Protein AF-0000000067791279 (afdb_homodimer)

Foldseek 3Di:
DKDKDKCQVVVVCLVVQLVVLCVPPNDPVCSVVSSVQSNCSHPDPAPDKIKMFIDDPRDTFWIWIWHQDPQWDPNVDDIEIDSTDGHPVCPPPCVSLVRVVVVVVSCVVSPDFKYKYWDPDPDPCVVNQWDFDAKIAHPVGDITTMIMHTD/DKDKDKCQVVVVCLVVQLVVLCVPPNDPVCSVVSSVQSNCSHPDPAPDKIKMFIDDPRDTFWIWIWHQDPQWDPNVDDIEIDSTDGHPVCPPVCVSLVRVVVVVVSCVVSPDFKYKYWDPDPDPCVVNQWDFDAKIAHPVGDITTMIMHTD

InterPro domains:
  IPR000182 GNAT domain [PF13508] (51-131)
  IPR000182 GNAT domain [PS51186] (5-151)
  IPR016181 Acyl-CoA N-acyltransferase [SSF55729] (14-151)

Sequence (302 aa):
MLNIISVRNRPEYKDRAIHYFQRHWASDETLILYEDCISHCIDAENPLPDWYLMEKEGDIIGGAGLITNDFISRMDLYPWLCALYVEESHRGKGYAGQLIEYVVQQTHRAGFSQLHLCTELLDFYERYGFHLTGMGYHPWGESSRIYTRSLMLNIISVRNRPEYKDRAIHYFQRHWASDETLILYEDCISHCIDAENPLPDWYLMEKEGDIIGGAGLITNDFISRMDLYPWLCALYVEESHRGKGYAGQLIEYVVQQTHRAGFSQLHLCTELLDFYERYGFHLTGMGYHPWGESSRIYTRSL

Structure (mmCIF, N/CA/C/O backbone):
data_AF-0000000067791279-model_v1
#
loop_
_entity.id
_entity.type
_entity.pdbx_description
1 polymer Acetyltransferase
#
loop_
_atom_site.group_PDB
_atom_site.id
_atom_site.type_symbol
_atom_site.label_atom_id
_atom_site.label_alt_id
_atom_site.label_comp_id
_atom_site.label_asym_id
_atom_site.label_entity_id
_atom_site.label_seq_id
_atom_site.pdbx_PDB_ins_code
_atom_site.Cartn_x
_atom_site.Cartn_y
_atom_site.Cartn_z
_atom_site.occupancy
_atom_site.B_iso_or_equiv
_atom_site.auth_seq_id
_atom_site.auth_comp_id
_atom_site.auth_asym_id
_atom_site.auth_atom_id
_atom_site.pdbx_PDB_model_num
ATOM 1 N N . MET A 1 1 ? 9.016 -30.266 -10.906 1 89.88 1 MET A N 1
ATOM 2 C CA . MET A 1 1 ? 8.617 -30.016 -9.523 1 89.88 1 MET A CA 1
ATOM 3 C C . MET A 1 1 ? 8.086 -28.594 -9.367 1 89.88 1 MET A C 1
ATOM 5 O O . MET A 1 1 ? 8.648 -27.641 -9.922 1 89.88 1 MET A O 1
ATOM 9 N N . LEU A 1 2 ? 7 -28.469 -8.703 1 94.62 2 LEU A N 1
ATOM 10 C CA . LEU A 1 2 ? 6.355 -27.172 -8.508 1 94.62 2 LEU A CA 1
ATOM 11 C C . LEU A 1 2 ? 6.742 -26.578 -7.156 1 94.62 2 LEU A C 1
ATOM 13 O O . LEU A 1 2 ? 6.652 -27.25 -6.125 1 94.62 2 LEU A O 1
ATOM 17 N N . ASN A 1 3 ? 7.336 -25.359 -7.191 1 97.44 3 ASN A N 1
ATOM 18 C CA . ASN A 1 3 ? 7.758 -24.656 -5.984 1 97.44 3 ASN A CA 1
ATOM 19 C C . ASN A 1 3 ? 7.309 -23.203 -5.996 1 97.44 3 ASN A C 1
ATOM 21 O O . ASN A 1 3 ? 7.234 -22.578 -7.059 1 97.44 3 ASN A O 1
ATOM 25 N N . ILE A 1 4 ? 6.984 -22.734 -4.824 1 98.69 4 ILE A N 1
ATOM 26 C CA . ILE A 1 4 ? 6.758 -21.312 -4.672 1 98.69 4 ILE A CA 1
ATOM 27 C C . ILE A 1 4 ? 7.922 -20.672 -3.914 1 98.69 4 ILE A C 1
ATOM 29 O O . ILE A 1 4 ? 8.281 -21.125 -2.824 1 98.69 4 ILE A O 1
ATOM 33 N N . ILE A 1 5 ? 8.508 -19.688 -4.516 1 98.56 5 ILE A N 1
ATOM 34 C CA . ILE A 1 5 ? 9.75 -19.078 -4.031 1 98.56 5 ILE A CA 1
ATOM 35 C C . ILE A 1 5 ? 9.469 -17.672 -3.5 1 98.56 5 ILE A C 1
ATOM 37 O O . ILE A 1 5 ? 8.867 -16.859 -4.191 1 98.56 5 ILE A O 1
ATOM 41 N N . SER A 1 6 ? 9.875 -17.422 -2.232 1 98.81 6 SER A N 1
ATOM 42 C CA . SER A 1 6 ? 9.906 -16.078 -1.697 1 98.81 6 SER A CA 1
ATOM 43 C C . SER A 1 6 ? 11.203 -15.359 -2.07 1 98.81 6 SER A C 1
ATOM 45 O O . SER A 1 6 ? 12.297 -15.812 -1.708 1 98.81 6 SER A O 1
ATOM 47 N N . VAL A 1 7 ? 11.102 -14.281 -2.783 1 98.88 7 VAL A N 1
ATOM 48 C CA . VAL A 1 7 ? 12.281 -13.531 -3.211 1 98.88 7 VAL A CA 1
ATOM 49 C C . VAL A 1 7 ? 13.047 -13.031 -1.99 1 98.88 7 VAL A C 1
ATOM 51 O O . VAL A 1 7 ? 14.281 -13.023 -1.983 1 98.88 7 VAL A O 1
ATOM 54 N N . ARG A 1 8 ? 12.359 -12.656 -0.972 1 98.31 8 ARG A N 1
ATOM 55 C CA . ARG A 1 8 ? 12.961 -12.203 0.279 1 98.31 8 ARG A CA 1
ATOM 56 C C . ARG A 1 8 ? 13.875 -13.273 0.86 1 98.31 8 ARG A C 1
ATOM 58 O O . ARG A 1 8 ? 14.969 -12.969 1.339 1 98.31 8 ARG A O 1
ATOM 65 N N . ASN A 1 9 ? 13.43 -14.477 0.814 1 98.06 9 ASN A N 1
ATOM 66 C CA . ASN A 1 9 ? 14.164 -15.578 1.431 1 98.06 9 ASN A CA 1
ATOM 67 C C . ASN A 1 9 ? 15.18 -16.188 0.468 1 98.06 9 ASN A C 1
ATOM 69 O O . ASN A 1 9 ? 16.094 -16.891 0.89 1 98.06 9 ASN A O 1
ATOM 73 N N . ARG A 1 10 ? 14.93 -16.016 -0.858 1 98.62 10 ARG A N 1
ATOM 74 C CA . ARG A 1 10 ? 15.836 -16.469 -1.902 1 98.62 10 ARG A CA 1
ATOM 75 C C . ARG A 1 10 ? 16.281 -15.312 -2.797 1 98.62 10 ARG A C 1
ATOM 77 O O . ARG A 1 10 ? 15.945 -15.281 -3.982 1 98.62 10 ARG A O 1
ATOM 84 N N . PRO A 1 11 ? 17.188 -14.516 -2.254 1 98.56 11 PRO A N 1
ATOM 85 C CA . PRO A 1 11 ? 17.562 -13.273 -2.949 1 98.56 11 PRO A CA 1
ATOM 86 C C . PRO A 1 11 ? 18.203 -13.531 -4.305 1 98.56 11 PRO A C 1
ATOM 88 O O . PRO A 1 11 ? 18.281 -12.617 -5.137 1 98.56 11 PRO A O 1
ATOM 91 N N . GLU A 1 12 ? 18.672 -14.734 -4.559 1 98.56 12 GLU A N 1
ATOM 92 C CA . GLU A 1 12 ? 19.25 -15.055 -5.859 1 98.56 12 GLU A CA 1
ATOM 93 C C . GLU A 1 12 ? 18.203 -15.008 -6.965 1 98.56 12 GLU A C 1
ATOM 95 O O . GLU A 1 12 ? 18.547 -14.977 -8.148 1 98.56 12 GLU A O 1
ATOM 100 N N . TYR A 1 13 ? 16.891 -14.922 -6.641 1 98.75 13 TYR A N 1
ATOM 101 C CA . TYR A 1 13 ? 15.812 -14.875 -7.625 1 98.75 13 TYR A CA 1
ATOM 102 C C . TYR A 1 13 ? 15.398 -13.438 -7.922 1 98.75 13 TYR A C 1
ATOM 104 O O . TYR A 1 13 ? 14.5 -13.203 -8.734 1 98.75 13 TYR A O 1
ATOM 112 N N . LYS A 1 14 ? 16.078 -12.555 -7.324 1 98.81 14 LYS A N 1
ATOM 113 C CA . LYS A 1 14 ? 15.695 -11.156 -7.414 1 98.81 14 LYS A CA 1
ATOM 114 C C . LYS A 1 14 ? 15.555 -10.719 -8.867 1 98.81 14 LYS A C 1
ATOM 116 O O . LYS A 1 14 ? 14.5 -10.211 -9.273 1 98.81 14 LYS A O 1
ATOM 121 N N . ASP A 1 15 ? 16.547 -10.883 -9.664 1 98.81 15 ASP A N 1
ATOM 122 C CA . ASP A 1 15 ? 16.547 -10.398 -11.039 1 98.81 15 ASP A CA 1
ATOM 123 C C . ASP A 1 15 ? 15.469 -11.102 -11.867 1 98.81 15 ASP A C 1
ATOM 125 O O . ASP A 1 15 ? 14.82 -10.477 -12.719 1 98.81 15 ASP A O 1
ATOM 129 N N . ARG A 1 16 ? 15.281 -12.359 -11.641 1 98.81 16 ARG A N 1
ATOM 130 C CA . ARG A 1 16 ? 14.234 -13.102 -12.336 1 98.81 16 ARG A CA 1
ATOM 131 C C . ARG A 1 16 ? 12.852 -12.57 -11.977 1 98.81 16 ARG A C 1
ATOM 133 O O . ARG A 1 16 ? 11.977 -12.469 -12.844 1 98.81 16 ARG A O 1
ATOM 140 N N . ALA A 1 17 ? 12.711 -12.258 -10.734 1 98.94 17 ALA A N 1
ATOM 141 C CA . ALA A 1 17 ? 11.43 -11.711 -10.289 1 98.94 17 ALA A CA 1
ATOM 142 C C . ALA A 1 17 ? 11.164 -10.352 -10.922 1 98.94 17 ALA A C 1
ATOM 144 O O . ALA A 1 17 ? 10.07 -10.102 -11.438 1 98.94 17 ALA A O 1
ATOM 145 N N . ILE A 1 18 ? 12.18 -9.492 -10.867 1 98.94 18 ILE A N 1
ATOM 146 C CA . ILE A 1 18 ? 12.047 -8.156 -11.445 1 98.94 18 ILE A CA 1
ATOM 147 C C . ILE A 1 18 ? 11.648 -8.273 -12.914 1 98.94 18 ILE A C 1
ATOM 149 O O . ILE A 1 18 ? 10.672 -7.668 -13.344 1 98.94 18 ILE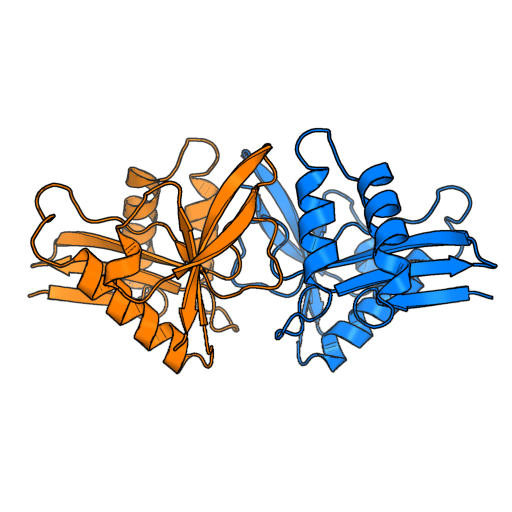 A O 1
ATOM 153 N N . HIS A 1 19 ? 12.344 -9.109 -13.648 1 98.81 19 HIS A N 1
ATOM 154 C CA . HIS A 1 19 ? 12.07 -9.281 -15.07 1 98.81 19 HIS A CA 1
ATOM 155 C C . HIS A 1 19 ? 10.672 -9.844 -15.297 1 98.81 19 HIS A C 1
ATOM 157 O O . HIS A 1 19 ? 9.953 -9.398 -16.203 1 98.81 19 HIS A O 1
ATOM 163 N N . TYR A 1 20 ? 10.328 -10.766 -14.531 1 98.88 20 TYR A N 1
ATOM 164 C CA . TYR A 1 20 ? 9.039 -11.43 -14.703 1 98.88 20 TYR A CA 1
ATOM 165 C C . TYR A 1 20 ? 7.887 -10.461 -14.484 1 98.88 20 TYR A C 1
ATOM 167 O O . TYR A 1 20 ? 6.984 -10.359 -15.312 1 98.88 20 TYR A O 1
ATOM 175 N N . PHE A 1 21 ? 7.891 -9.781 -13.375 1 98.88 21 PHE A N 1
ATOM 176 C CA . PHE A 1 21 ? 6.789 -8.883 -13.047 1 98.88 21 PHE A CA 1
ATOM 177 C C . PHE A 1 21 ? 6.777 -7.672 -13.977 1 98.88 21 PHE A C 1
ATOM 179 O O . PHE A 1 21 ? 5.715 -7.18 -14.352 1 98.88 21 PHE A O 1
ATOM 186 N N . GLN A 1 22 ? 7.973 -7.195 -14.344 1 98.88 22 GLN A N 1
ATOM 187 C CA . GLN A 1 22 ? 8.016 -6.098 -15.305 1 98.88 22 GLN A CA 1
ATOM 188 C C . GLN A 1 22 ? 7.418 -6.512 -16.641 1 98.88 22 GLN A C 1
ATOM 190 O O . GLN A 1 22 ? 6.684 -5.742 -17.266 1 98.88 22 GLN A O 1
ATOM 195 N N . ARG A 1 23 ? 7.695 -7.695 -17.109 1 98.56 23 ARG A N 1
ATOM 196 C CA . ARG A 1 23 ? 7.219 -8.195 -18.391 1 98.56 23 ARG A CA 1
ATOM 197 C C . ARG A 1 23 ? 5.695 -8.211 -18.438 1 98.56 23 ARG A C 1
ATOM 199 O O . ARG A 1 23 ? 5.098 -7.906 -19.484 1 98.56 23 ARG A O 1
ATOM 206 N N . HIS A 1 24 ? 5.09 -8.469 -17.359 1 98.56 24 HIS A N 1
ATOM 207 C CA . HIS A 1 24 ? 3.658 -8.75 -17.406 1 98.56 24 HIS A CA 1
ATOM 208 C C . HIS A 1 24 ? 2.848 -7.559 -16.906 1 98.56 24 HIS A C 1
ATOM 210 O O . HIS A 1 24 ? 1.675 -7.406 -17.25 1 98.56 24 HIS A O 1
ATOM 216 N N . TRP A 1 25 ? 3.494 -6.645 -16.125 1 98.19 25 TRP A N 1
ATOM 217 C CA . TRP A 1 25 ? 2.648 -5.664 -15.461 1 98.19 25 TRP A CA 1
ATOM 218 C C . TRP A 1 25 ? 3.166 -4.246 -15.688 1 98.19 25 TRP A C 1
ATOM 220 O O . TRP A 1 25 ? 2.43 -3.273 -15.508 1 98.19 25 TRP A O 1
ATOM 230 N N . ALA A 1 26 ? 4.43 -4.141 -16.062 1 98.31 26 ALA A N 1
ATOM 231 C CA . ALA A 1 26 ? 5.016 -2.803 -16.047 1 98.31 26 ALA A CA 1
ATOM 232 C C . ALA A 1 26 ? 4.758 -2.074 -17.359 1 98.31 26 ALA A C 1
ATOM 234 O O . ALA A 1 26 ? 4.633 -2.705 -18.406 1 98.31 26 ALA A O 1
ATOM 235 N N . SER A 1 27 ? 4.555 -0.807 -17.328 1 97.56 27 SER A N 1
ATOM 236 C CA . SER A 1 27 ? 4.73 0.128 -18.422 1 97.56 27 SER A CA 1
ATOM 237 C C . SER A 1 27 ? 6.105 0.785 -18.391 1 97.56 27 SER A C 1
ATOM 239 O O . SER A 1 27 ? 6.879 0.551 -17.453 1 97.56 27 SER A O 1
ATOM 241 N N . ASP A 1 28 ? 6.406 1.61 -19.359 1 96.44 28 ASP A N 1
ATOM 242 C CA . ASP A 1 28 ? 7.676 2.334 -19.344 1 96.44 28 ASP A CA 1
ATOM 243 C C . ASP A 1 28 ? 7.816 3.182 -18.094 1 96.44 28 ASP A C 1
ATOM 245 O O . ASP A 1 28 ? 8.922 3.361 -17.578 1 96.44 28 ASP A O 1
ATOM 249 N N . GLU A 1 29 ? 6.699 3.617 -17.547 1 95.62 29 GLU A N 1
ATOM 250 C CA . GLU A 1 29 ? 6.711 4.523 -16.406 1 95.62 29 GLU A CA 1
ATOM 251 C C . GLU A 1 29 ? 6.922 3.764 -15.102 1 95.62 29 GLU A C 1
ATOM 253 O O . GLU A 1 29 ? 7.336 4.348 -14.094 1 95.62 29 GLU A O 1
ATOM 258 N N . THR A 1 30 ? 6.684 2.371 -15.133 1 97.81 30 THR A N 1
ATOM 259 C CA . THR A 1 30 ? 6.648 1.686 -13.844 1 97.81 30 THR A CA 1
ATOM 260 C C . THR A 1 30 ? 7.711 0.592 -13.789 1 97.81 30 THR A C 1
ATOM 262 O O . THR A 1 30 ? 7.742 -0.201 -12.844 1 97.81 30 THR A O 1
ATOM 265 N N . LEU A 1 31 ? 8.594 0.525 -14.805 1 98.44 31 LEU A N 1
ATOM 266 C CA . LEU A 1 31 ? 9.688 -0.44 -14.789 1 98.44 31 LEU A CA 1
ATOM 267 C C . LEU A 1 31 ? 10.523 -0.287 -13.523 1 98.44 31 LEU A C 1
ATOM 269 O O . LEU A 1 31 ? 10.75 -1.261 -12.797 1 98.44 31 LEU A O 1
ATOM 273 N N . ILE A 1 32 ? 10.922 0.944 -13.195 1 98.75 32 ILE A N 1
ATOM 274 C CA . ILE A 1 32 ? 11.812 1.197 -12.062 1 98.75 32 ILE A CA 1
ATOM 275 C C . ILE A 1 32 ? 11.055 0.974 -10.75 1 98.75 32 ILE A C 1
ATOM 277 O O . ILE A 1 32 ? 11.648 0.592 -9.742 1 98.75 32 ILE A O 1
ATOM 281 N N . LEU A 1 33 ? 9.766 1.179 -10.766 1 98.62 33 LEU A N 1
ATOM 282 C CA . LEU A 1 33 ? 8.93 0.966 -9.578 1 98.62 33 LEU A CA 1
ATOM 283 C C . LEU A 1 33 ? 8.992 -0.489 -9.133 1 98.62 33 LEU A C 1
ATOM 285 O O . LEU A 1 33 ? 9.242 -0.769 -7.953 1 98.62 33 LEU A O 1
ATOM 289 N N . TYR A 1 34 ? 8.82 -1.442 -10.047 1 98.75 34 TYR A N 1
ATOM 290 C CA . TYR A 1 34 ? 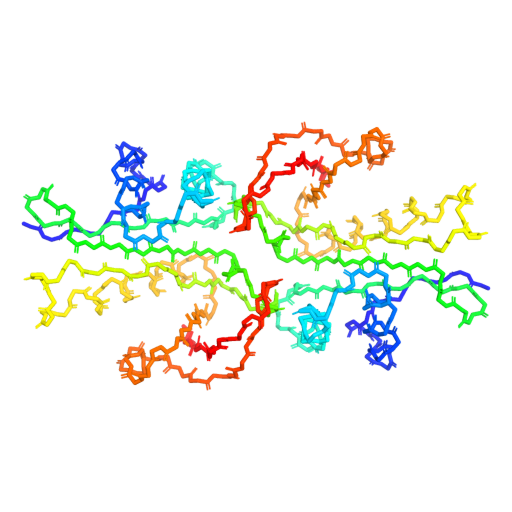8.898 -2.863 -9.727 1 98.75 34 TYR A CA 1
ATOM 291 C C . TYR A 1 34 ? 10.305 -3.246 -9.273 1 98.75 34 TYR A C 1
ATOM 293 O O . TYR A 1 34 ? 10.469 -3.984 -8.297 1 98.75 34 TYR A O 1
ATOM 301 N N . GLU A 1 35 ? 11.266 -2.771 -10.016 1 98.88 35 GLU A N 1
ATOM 302 C CA . GLU A 1 35 ? 12.641 -3.062 -9.641 1 98.88 35 GLU A CA 1
ATOM 303 C C . GLU A 1 35 ? 12.945 -2.59 -8.227 1 98.88 35 GLU A C 1
ATOM 305 O O . GLU A 1 35 ? 13.516 -3.336 -7.426 1 98.88 35 GLU A O 1
ATOM 310 N N . ASP A 1 36 ? 12.594 -1.361 -7.918 1 98.88 36 ASP A N 1
ATOM 311 C CA . ASP A 1 36 ? 12.891 -0.764 -6.617 1 98.88 36 ASP A CA 1
ATOM 312 C C . ASP A 1 36 ? 12.141 -1.487 -5.5 1 98.88 36 ASP A C 1
ATOM 314 O O . ASP A 1 36 ? 12.711 -1.778 -4.449 1 98.88 36 ASP A O 1
ATOM 318 N N . CYS A 1 37 ? 10.867 -1.816 -5.691 1 98.88 37 CYS A N 1
ATOM 319 C CA . CYS A 1 37 ? 10.062 -2.498 -4.688 1 98.88 37 CYS A CA 1
ATOM 320 C C . CYS A 1 37 ? 10.602 -3.893 -4.402 1 98.88 37 CYS A C 1
ATOM 322 O O . CYS A 1 37 ? 10.812 -4.258 -3.246 1 98.88 37 CYS A O 1
ATOM 324 N N . ILE A 1 38 ? 10.867 -4.641 -5.469 1 98.94 38 ILE A N 1
ATOM 325 C CA . ILE A 1 38 ? 11.305 -6.023 -5.32 1 98.94 38 ILE A CA 1
ATOM 326 C C . ILE A 1 38 ? 12.695 -6.062 -4.688 1 98.94 38 ILE A C 1
ATOM 328 O O . ILE A 1 38 ? 12.961 -6.887 -3.809 1 98.94 38 ILE A O 1
ATOM 332 N N . SER A 1 39 ? 13.539 -5.152 -5.051 1 98.81 39 SER A N 1
ATOM 333 C CA . SER A 1 39 ? 14.898 -5.113 -4.504 1 98.81 39 SER A CA 1
ATOM 334 C C . SER A 1 39 ? 14.883 -4.844 -3.004 1 98.81 39 SER A C 1
ATOM 336 O O . SER A 1 39 ? 15.719 -5.363 -2.266 1 98.81 39 SER A O 1
ATOM 338 N N . HIS A 1 40 ? 13.914 -4.129 -2.502 1 98.62 40 HIS A N 1
ATOM 339 C CA . HIS A 1 40 ? 13.938 -3.67 -1.118 1 98.62 40 HIS A CA 1
ATOM 340 C C . HIS A 1 40 ? 13.141 -4.609 -0.215 1 98.62 40 HIS A C 1
ATOM 342 O O . HIS A 1 40 ? 13.031 -4.371 0.99 1 98.62 40 HIS A O 1
ATOM 348 N N . CYS A 1 41 ? 12.539 -5.578 -0.938 1 98.44 41 CYS A N 1
ATOM 349 C CA . CYS A 1 41 ? 11.93 -6.562 -0.052 1 98.44 41 CYS A CA 1
ATOM 350 C C . CYS A 1 41 ? 12.984 -7.395 0.658 1 98.44 41 CYS A C 1
ATOM 352 O O . CYS A 1 41 ? 12.766 -7.879 1.769 1 98.44 41 CYS A O 1
ATOM 354 N N . ILE A 1 42 ? 14.203 -7.34 -0.068 1 96.94 42 ILE A N 1
ATOM 355 C CA . ILE A 1 42 ? 15.336 -8.078 0.471 1 96.94 42 ILE A CA 1
ATOM 356 C C . ILE A 1 42 ? 15.93 -7.328 1.662 1 96.94 42 ILE A C 1
ATOM 358 O O . ILE A 1 42 ? 16.266 -6.148 1.553 1 96.94 42 ILE A O 1
ATOM 362 N N . ASP A 1 43 ? 15.875 -7.672 2.857 1 94.5 43 ASP A N 1
ATOM 363 C CA . ASP A 1 43 ? 16.453 -7.148 4.094 1 94.5 43 ASP A CA 1
ATOM 364 C C . ASP A 1 43 ? 15.484 -6.176 4.773 1 94.5 43 ASP A C 1
ATOM 366 O O . ASP A 1 43 ? 15.891 -5.418 5.66 1 94.5 43 ASP A O 1
ATOM 370 N N . ALA A 1 44 ? 14.305 -6.098 4.164 1 97.44 44 ALA A N 1
ATOM 371 C CA . ALA A 1 44 ? 13.305 -5.273 4.832 1 97.44 44 ALA A CA 1
ATOM 372 C C . ALA A 1 44 ? 13.18 -5.645 6.305 1 97.44 44 ALA A C 1
ATOM 374 O O . ALA A 1 44 ? 13.18 -6.828 6.656 1 97.44 44 ALA A O 1
ATOM 375 N N . GLU A 1 45 ? 13.156 -4.621 7.145 1 96.06 45 GLU A N 1
ATOM 376 C CA . GLU A 1 45 ? 12.938 -4.867 8.57 1 96.06 45 GLU A CA 1
ATOM 377 C C . GLU A 1 45 ? 11.5 -5.285 8.844 1 96.06 45 GLU A C 1
ATOM 379 O O . GLU A 1 45 ? 11.242 -6.121 9.711 1 96.06 45 GLU A O 1
ATOM 384 N N . ASN A 1 46 ? 10.578 -4.766 8.055 1 97.06 46 ASN A N 1
ATOM 385 C CA . ASN A 1 46 ? 9.164 -5.098 8.188 1 97.06 46 ASN A CA 1
ATOM 386 C C . ASN A 1 46 ? 8.805 -6.359 7.406 1 97.06 46 ASN A C 1
ATOM 388 O O . ASN A 1 46 ? 9.539 -6.758 6.496 1 97.06 46 ASN A O 1
ATOM 392 N N . PRO A 1 47 ? 7.734 -6.938 7.758 1 97.06 47 PRO A N 1
ATOM 393 C CA . PRO A 1 47 ? 7.371 -8.18 7.074 1 97.06 47 PRO A CA 1
ATOM 394 C C . PRO A 1 47 ? 6.926 -7.945 5.629 1 97.06 47 PRO A C 1
ATOM 396 O O . PRO A 1 47 ? 6.797 -8.898 4.859 1 97.06 47 PRO A O 1
ATOM 399 N N . LEU A 1 48 ? 6.672 -6.699 5.27 1 98.44 48 LEU A N 1
ATOM 400 C CA . LEU A 1 48 ? 6.281 -6.344 3.91 1 98.44 48 LEU A CA 1
ATOM 401 C C . LEU A 1 48 ? 7.352 -5.484 3.244 1 98.44 48 LEU A C 1
ATOM 403 O O . LEU A 1 48 ? 8.094 -4.773 3.924 1 98.44 48 LEU A O 1
ATOM 407 N N . PRO A 1 49 ? 7.441 -5.621 1.904 1 98.75 49 PRO A N 1
ATOM 408 C CA . PRO A 1 49 ? 6.727 -6.516 0.991 1 98.75 49 PRO A CA 1
ATOM 409 C C . PRO A 1 49 ? 7.398 -7.879 0.86 1 98.75 49 PRO A C 1
ATOM 411 O O . PRO A 1 49 ? 8.461 -8.109 1.443 1 98.75 49 PRO A O 1
ATOM 414 N N . ASP A 1 50 ? 6.715 -8.742 0.274 1 98.81 50 ASP A N 1
ATOM 415 C CA . ASP A 1 50 ? 7.344 -9.945 -0.27 1 98.81 50 ASP A CA 1
ATOM 416 C C . ASP A 1 50 ? 6.789 -10.273 -1.654 1 98.81 50 ASP A C 1
ATOM 418 O O . ASP A 1 50 ? 5.684 -9.852 -2.004 1 98.81 50 ASP A O 1
ATOM 422 N N . TRP A 1 51 ? 7.648 -10.898 -2.436 1 98.94 51 TRP A N 1
ATOM 423 C CA . TRP A 1 51 ? 7.312 -11.289 -3.799 1 98.94 51 TRP A CA 1
ATOM 424 C C . TRP A 1 51 ? 7.57 -12.781 -4.012 1 98.94 51 TRP A C 1
ATOM 426 O O . TRP A 1 51 ? 8.586 -13.312 -3.555 1 98.94 51 TRP A O 1
ATOM 436 N N . TYR A 1 52 ? 6.641 -13.406 -4.715 1 98.94 52 TYR A N 1
ATOM 437 C CA . TYR A 1 52 ? 6.672 -14.859 -4.855 1 98.94 52 TYR A CA 1
ATOM 438 C C . TYR A 1 52 ? 6.672 -15.266 -6.324 1 98.94 52 TYR A C 1
ATOM 440 O O . TYR A 1 52 ? 5.965 -14.672 -7.141 1 98.94 52 TYR A O 1
ATOM 448 N N . LEU A 1 53 ? 7.449 -16.25 -6.605 1 98.94 53 LEU A N 1
ATOM 449 C CA . LEU A 1 53 ? 7.477 -16.875 -7.918 1 98.94 53 LEU A CA 1
ATOM 450 C C . LEU A 1 53 ? 7.066 -18.344 -7.828 1 98.94 53 LEU A C 1
ATOM 452 O O . LEU A 1 53 ? 7.438 -19.047 -6.879 1 98.94 53 LEU A O 1
ATOM 456 N N . MET A 1 54 ? 6.234 -18.734 -8.727 1 98.88 54 MET A N 1
ATOM 457 C CA . MET A 1 54 ? 5.949 -20.156 -8.914 1 98.88 54 MET A CA 1
ATOM 458 C C . MET A 1 54 ? 6.836 -20.75 -10 1 98.88 54 MET A C 1
ATOM 460 O O . MET A 1 54 ? 6.824 -20.297 -11.141 1 98.88 54 MET A O 1
ATOM 464 N N . GLU A 1 55 ? 7.605 -21.719 -9.609 1 98.69 55 GLU A N 1
ATOM 465 C CA . GLU A 1 55 ? 8.555 -22.344 -10.516 1 98.69 55 GLU A CA 1
ATOM 466 C C . GLU A 1 55 ? 8.195 -23.812 -10.766 1 98.69 55 GLU A C 1
ATOM 468 O O . GLU A 1 55 ? 7.945 -24.562 -9.82 1 98.69 55 GLU A O 1
ATOM 473 N N . LYS A 1 56 ? 8.078 -24.141 -12.023 1 97.94 56 LYS A N 1
ATOM 474 C CA . LYS A 1 56 ? 7.84 -25.516 -12.438 1 97.94 56 LYS A CA 1
ATOM 475 C C . LYS A 1 56 ? 8.953 -26.016 -13.359 1 97.94 56 LYS A C 1
ATOM 477 O O . LYS A 1 56 ? 9.125 -25.484 -14.469 1 97.94 56 LYS A O 1
ATOM 482 N N . GLU A 1 57 ? 9.766 -26.969 -12.836 1 95.94 57 GLU A N 1
ATOM 483 C CA . GLU A 1 57 ? 10.844 -27.578 -13.617 1 95.94 57 GLU A CA 1
ATOM 484 C C . GLU A 1 57 ? 11.836 -26.531 -14.109 1 95.94 57 GLU A C 1
ATOM 486 O O . GLU A 1 57 ? 12.203 -26.531 -15.289 1 95.94 57 GLU A O 1
ATOM 491 N N . GLY A 1 58 ? 12.016 -25.547 -13.289 1 95.19 58 GLY A N 1
ATOM 492 C CA . GLY A 1 58 ? 13.047 -24.562 -13.562 1 95.19 58 GLY A CA 1
ATOM 493 C C . GLY A 1 58 ? 12.516 -23.312 -14.242 1 95.19 58 GLY A C 1
ATOM 494 O O . GLY A 1 58 ? 13.203 -22.281 -14.297 1 95.19 58 GLY A O 1
ATOM 495 N N . ASP A 1 59 ? 11.273 -23.453 -14.656 1 97.62 59 ASP A N 1
ATOM 496 C CA . ASP A 1 59 ? 10.672 -22.312 -15.344 1 97.62 59 ASP A CA 1
ATOM 497 C C . ASP A 1 59 ? 9.711 -21.562 -14.422 1 97.62 59 ASP A C 1
ATOM 499 O O . ASP A 1 59 ? 8.945 -22.172 -13.68 1 97.62 59 ASP A O 1
ATOM 503 N N . ILE A 1 60 ? 9.859 -20.25 -14.453 1 98.75 60 ILE A N 1
ATOM 504 C CA . ILE A 1 60 ? 8.891 -19.453 -13.719 1 98.75 60 ILE A CA 1
ATOM 505 C C . ILE A 1 60 ? 7.562 -19.438 -14.477 1 98.75 60 ILE A C 1
ATOM 507 O O . ILE A 1 60 ? 7.504 -19 -15.625 1 98.75 60 ILE A O 1
ATOM 511 N N . ILE A 1 61 ? 6.457 -19.859 -13.875 1 98.81 61 ILE A N 1
ATOM 512 C CA . ILE A 1 61 ? 5.191 -19.984 -14.586 1 98.81 61 ILE A CA 1
ATOM 513 C C . ILE A 1 61 ? 4.148 -19.078 -13.953 1 98.81 61 ILE A C 1
ATOM 515 O O . ILE A 1 61 ? 3.01 -19 -14.422 1 98.81 61 ILE A O 1
ATOM 519 N N . GLY A 1 62 ? 4.516 -18.359 -12.82 1 98.88 62 GLY A N 1
ATOM 520 C CA . GLY A 1 62 ? 3.598 -17.453 -12.141 1 98.88 62 GLY A CA 1
ATOM 521 C C . GLY A 1 62 ? 4.246 -16.672 -11.016 1 98.88 62 GLY A C 1
ATOM 522 O O . GLY A 1 62 ? 5.426 -16.875 -10.711 1 98.88 62 GLY A O 1
ATOM 523 N N . GLY A 1 63 ? 3.467 -15.711 -10.484 1 98.94 63 GLY A N 1
ATOM 524 C CA . GLY A 1 63 ? 3.941 -14.914 -9.359 1 98.94 63 GLY A CA 1
ATOM 525 C C . GLY A 1 63 ? 2.875 -14.016 -8.773 1 98.94 63 GLY A C 1
ATOM 526 O O . GLY A 1 63 ? 1.777 -13.898 -9.32 1 98.94 63 GLY A O 1
ATOM 527 N N . ALA A 1 64 ? 3.178 -13.438 -7.656 1 98.94 64 ALA A N 1
ATOM 528 C CA . ALA A 1 64 ? 2.328 -12.477 -6.957 1 98.94 64 ALA A CA 1
ATOM 529 C C . ALA A 1 64 ? 3.131 -11.68 -5.938 1 98.94 64 ALA A C 1
ATOM 531 O O . ALA A 1 64 ? 4.215 -12.094 -5.523 1 98.94 64 ALA A O 1
ATOM 532 N N . GLY A 1 65 ? 2.67 -10.594 -5.621 1 98.88 65 GLY A N 1
ATOM 533 C CA . GLY A 1 65 ? 3.262 -9.773 -4.578 1 98.88 65 GLY A CA 1
ATOM 534 C C . GLY A 1 65 ? 2.375 -9.625 -3.355 1 98.88 65 GLY A C 1
ATOM 535 O O . GLY A 1 65 ? 1.155 -9.773 -3.447 1 98.88 65 GLY A O 1
ATOM 536 N N . LEU A 1 66 ? 2.916 -9.414 -2.254 1 98.94 66 LEU A N 1
ATOM 537 C CA . LEU A 1 66 ? 2.307 -9.023 -0.987 1 98.94 66 LEU A CA 1
ATOM 538 C C . LEU A 1 66 ? 2.85 -7.68 -0.516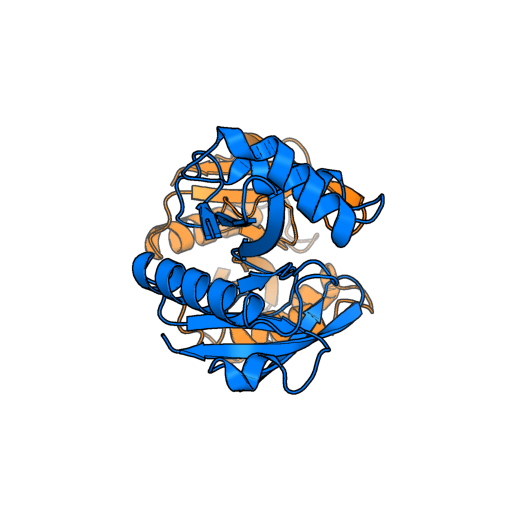 1 98.94 66 LEU A C 1
ATOM 540 O O . LEU A 1 66 ? 4.016 -7.574 -0.131 1 98.94 66 LEU A O 1
ATOM 544 N N . ILE A 1 67 ? 2.016 -6.688 -0.542 1 98.88 67 ILE A N 1
ATOM 545 C CA . ILE A 1 67 ? 2.529 -5.332 -0.376 1 98.88 67 ILE A CA 1
ATOM 546 C C . ILE A 1 67 ? 1.673 -4.574 0.634 1 98.88 67 ILE A C 1
ATOM 548 O O . ILE A 1 67 ? 0.618 -5.059 1.05 1 98.88 67 ILE A O 1
ATOM 552 N N . THR A 1 68 ? 2.172 -3.436 1.037 1 98.69 68 THR A N 1
ATOM 553 C CA . THR A 1 68 ? 1.533 -2.662 2.096 1 98.69 68 THR A CA 1
ATOM 554 C C . THR A 1 68 ? 0.277 -1.968 1.578 1 98.69 68 THR A C 1
ATOM 556 O O . THR A 1 68 ? -0.708 -1.831 2.305 1 98.69 68 THR A O 1
ATOM 559 N N . ASN A 1 69 ? 0.329 -1.455 0.341 1 98.81 69 ASN A N 1
ATOM 560 C CA . ASN A 1 69 ? -0.782 -0.75 -0.289 1 98.81 69 ASN A CA 1
ATOM 561 C C . ASN A 1 69 ? -0.69 -0.804 -1.812 1 98.81 69 ASN A C 1
ATOM 563 O O . ASN A 1 69 ? 0.372 -0.551 -2.383 1 98.81 69 ASN A O 1
ATOM 567 N N . ASP A 1 70 ? -1.747 -1.112 -2.467 1 98.62 70 ASP A N 1
ATOM 568 C CA . ASP A 1 70 ? -1.749 -1.262 -3.92 1 98.62 70 ASP A CA 1
ATOM 569 C C . ASP A 1 70 ? -2.152 0.041 -4.605 1 98.62 70 ASP A C 1
ATOM 571 O O . ASP A 1 70 ? -3.027 0.047 -5.473 1 98.62 70 ASP A O 1
ATOM 575 N N . PHE A 1 71 ? -1.569 1.173 -4.141 1 98.44 71 PHE A N 1
ATOM 576 C CA . PHE A 1 71 ? -1.771 2.518 -4.664 1 98.44 71 PHE A CA 1
ATOM 577 C C . PHE A 1 71 ? -3.256 2.857 -4.73 1 98.44 71 PHE A C 1
ATOM 579 O O . PHE A 1 71 ? -3.762 3.254 -5.781 1 98.44 71 PHE A O 1
ATOM 586 N N . ILE A 1 72 ? -3.91 2.68 -3.627 1 98.69 72 ILE A N 1
ATOM 587 C CA . ILE A 1 72 ? -5.355 2.85 -3.518 1 98.69 72 ILE A CA 1
ATOM 588 C C . ILE A 1 72 ? -5.691 3.594 -2.225 1 98.69 72 ILE A C 1
ATOM 590 O O . ILE A 1 72 ? -4.895 3.604 -1.283 1 98.69 72 ILE A O 1
ATOM 594 N N . SER A 1 73 ? -6.832 4.199 -2.111 1 98.81 73 SER A N 1
ATOM 595 C CA . SER A 1 73 ? -7.242 5.148 -1.082 1 98.81 73 SER A CA 1
ATOM 596 C C . SER A 1 73 ? -7.375 4.469 0.277 1 98.81 73 SER A C 1
ATOM 598 O O . SER A 1 73 ? -7.281 5.125 1.316 1 98.81 73 SER A O 1
ATOM 600 N N . ARG A 1 74 ? -7.621 3.197 0.309 1 98.75 74 ARG A N 1
ATOM 601 C CA . ARG A 1 74 ? -7.938 2.479 1.538 1 98.75 74 ARG A CA 1
ATOM 602 C C . ARG A 1 74 ? -6.672 2.135 2.314 1 98.75 74 ARG A 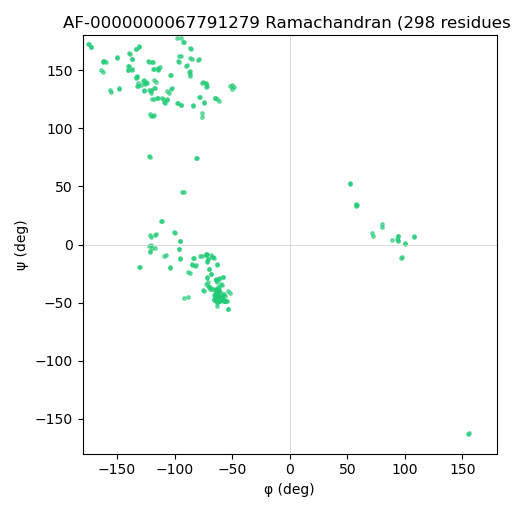C 1
ATOM 604 O O . ARG A 1 74 ? -6.309 0.962 2.436 1 98.75 74 ARG A O 1
ATOM 611 N N . MET A 1 75 ? -6.109 3.152 2.936 1 98.81 75 MET A N 1
ATOM 612 C CA . MET A 1 75 ? -4.867 3.047 3.691 1 98.81 75 MET A CA 1
ATOM 613 C C . MET A 1 75 ? -5.09 2.305 5.008 1 98.81 75 MET A C 1
ATOM 615 O O . MET A 1 75 ? -4.129 1.924 5.68 1 98.81 75 MET A O 1
ATOM 619 N N . ASP A 1 76 ? -6.332 2.029 5.363 1 98.75 76 ASP A N 1
ATOM 620 C CA . ASP A 1 76 ? -6.688 1.32 6.59 1 98.75 76 ASP A CA 1
ATOM 621 C C . ASP A 1 76 ? -6.598 -0.191 6.395 1 98.75 76 ASP A C 1
ATOM 623 O O . ASP A 1 76 ? -6.645 -0.952 7.363 1 98.75 76 ASP A O 1
ATOM 627 N N . LEU A 1 77 ? -6.465 -0.59 5.152 1 98.69 77 LEU A N 1
ATOM 628 C CA . LEU A 1 77 ? -6.445 -2.01 4.816 1 98.69 77 LEU A CA 1
ATOM 629 C C . LEU A 1 77 ? -5.047 -2.445 4.391 1 98.69 77 LEU A C 1
ATOM 631 O O . LEU A 1 77 ? -4.484 -1.901 3.436 1 98.69 77 LEU A O 1
ATOM 635 N N . TYR A 1 78 ? -4.477 -3.445 5.082 1 98.62 78 TYR A N 1
ATOM 636 C CA . TYR A 1 78 ? -3.232 -4.109 4.703 1 98.62 78 TYR A CA 1
ATOM 637 C C . TYR A 1 78 ? -3.072 -5.43 5.445 1 98.62 78 TYR A C 1
ATOM 639 O O . TYR A 1 78 ? -3.611 -5.605 6.539 1 98.62 78 TYR A O 1
ATOM 647 N N . PRO A 1 79 ? -2.354 -6.375 4.734 1 98.81 79 PRO A N 1
ATOM 648 C CA . PRO A 1 79 ? -1.615 -6.238 3.475 1 98.81 79 PRO A CA 1
ATOM 649 C C . PRO A 1 79 ? -2.465 -6.57 2.252 1 98.81 79 PRO A C 1
ATOM 651 O O . PRO A 1 79 ? -3.604 -7.023 2.391 1 98.81 79 PRO A O 1
ATOM 654 N N . TRP A 1 80 ? -1.865 -6.344 1.008 1 98.94 80 TRP A N 1
ATOM 655 C CA . TRP A 1 80 ? -2.568 -6.523 -0.258 1 98.94 80 TRP A CA 1
ATOM 656 C C . TRP A 1 80 ? -1.871 -7.57 -1.125 1 98.94 80 TRP A C 1
ATOM 658 O O . TRP A 1 80 ? -0.643 -7.57 -1.238 1 98.94 80 TRP A O 1
ATOM 668 N N . LEU A 1 81 ? -2.631 -8.469 -1.67 1 98.88 81 LEU A N 1
ATOM 669 C CA . LEU A 1 81 ? -2.18 -9.312 -2.768 1 98.88 81 LEU A CA 1
ATOM 670 C C . LEU A 1 81 ? -2.219 -8.562 -4.09 1 98.88 81 LEU A C 1
ATOM 672 O O . LEU A 1 81 ? -3.25 -7.988 -4.453 1 98.88 81 LEU A O 1
ATOM 676 N N . CYS A 1 82 ? -1.11 -8.539 -4.836 1 98.69 82 CYS A N 1
ATOM 677 C CA . CYS A 1 82 ? -1.075 -7.816 -6.102 1 98.69 82 CYS A CA 1
ATOM 678 C C . CYS A 1 82 ? -0.317 -8.609 -7.16 1 98.69 82 CYS A C 1
ATOM 680 O O . CYS A 1 82 ? 0.349 -9.602 -6.844 1 98.69 82 CYS A O 1
ATOM 682 N N . ALA A 1 83 ? -0.483 -8.219 -8.398 1 98.56 83 ALA A N 1
ATOM 683 C CA . ALA A 1 83 ? 0.304 -8.648 -9.547 1 98.56 83 ALA A CA 1
ATOM 684 C C . ALA A 1 83 ? 0.255 -10.172 -9.703 1 98.56 83 ALA A C 1
ATOM 686 O O . ALA A 1 83 ? 1.26 -10.797 -10.039 1 98.56 83 ALA A O 1
ATOM 687 N N . LEU A 1 84 ? -0.867 -10.727 -9.352 1 98.56 84 LEU A N 1
ATOM 688 C CA . LEU A 1 84 ? -1.038 -12.156 -9.594 1 98.56 84 LEU A CA 1
ATOM 689 C C . LEU A 1 84 ? -1.046 -12.461 -11.086 1 98.56 84 LEU A C 1
ATOM 691 O O . LEU A 1 84 ? -1.766 -11.812 -11.852 1 98.56 84 LEU A O 1
ATOM 695 N N . TYR A 1 85 ? -0.164 -13.391 -11.484 1 98.62 85 TYR A N 1
ATOM 696 C CA . TYR A 1 85 ? -0.116 -13.805 -12.883 1 98.62 85 TYR A CA 1
ATOM 697 C C . TYR A 1 85 ? 0.298 -15.266 -13.008 1 98.62 85 TYR A C 1
ATOM 699 O O . TYR A 1 85 ? 1.175 -15.734 -12.281 1 98.62 85 TYR A O 1
ATOM 707 N N . VAL A 1 86 ? -0.401 -15.953 -13.812 1 98.56 86 VAL A N 1
ATOM 708 C CA . VAL A 1 86 ? -0.028 -17.297 -14.25 1 98.56 86 VAL A CA 1
ATOM 709 C C . VAL A 1 86 ? 0.086 -17.328 -15.773 1 98.56 86 VAL A C 1
ATOM 711 O O . VAL A 1 86 ? -0.8 -16.844 -16.484 1 98.56 86 VAL A O 1
ATOM 714 N N . GLU A 1 87 ? 1.277 -17.969 -16.25 1 98.75 87 GLU A N 1
ATOM 715 C CA . GLU A 1 87 ? 1.446 -18.078 -17.688 1 98.75 87 GLU A CA 1
ATOM 716 C C . GLU A 1 87 ? 0.218 -18.703 -18.344 1 98.75 87 GLU A C 1
ATOM 718 O O . GLU A 1 87 ? -0.36 -19.656 -17.812 1 98.75 87 GLU A O 1
ATOM 723 N N . GLU A 1 88 ? -0.172 -18.078 -19.469 1 98.12 88 GLU A N 1
ATOM 724 C CA . GLU A 1 88 ? -1.386 -18.516 -20.156 1 98.12 88 GLU A CA 1
ATOM 725 C C . GLU A 1 88 ? -1.37 -20.016 -20.406 1 98.12 88 GLU A C 1
ATOM 727 O O . GLU A 1 88 ? -2.389 -20.688 -20.234 1 98.12 88 GLU A O 1
ATOM 732 N N . SER A 1 89 ? -0.319 -20.562 -20.781 1 97.81 89 SER A N 1
ATOM 733 C CA . SER A 1 89 ? -0.184 -21.969 -21.125 1 97.81 89 SER A CA 1
ATOM 734 C C . SER A 1 89 ? -0.357 -22.859 -19.891 1 97.81 89 SER A C 1
ATOM 736 O O . SER A 1 89 ? -0.514 -24.078 -20.016 1 97.81 89 SER A O 1
ATOM 738 N N . HIS A 1 90 ? -0.379 -22.281 -18.703 1 98.06 90 HIS A N 1
ATOM 739 C CA . HIS A 1 90 ? -0.454 -23.062 -17.484 1 98.06 90 HIS A CA 1
ATOM 740 C C . HIS A 1 90 ? -1.748 -22.781 -16.719 1 98.06 90 HIS A C 1
ATOM 742 O O . HIS A 1 90 ? -1.911 -23.219 -15.586 1 98.06 90 HIS A O 1
ATOM 748 N N . ARG A 1 91 ? -2.623 -22.062 -17.344 1 97.12 91 ARG A N 1
ATOM 749 C CA . ARG A 1 91 ? -3.893 -21.734 -16.703 1 97.12 91 ARG A CA 1
ATOM 750 C C . ARG A 1 91 ? -4.875 -22.891 -16.781 1 97.12 91 ARG A C 1
ATOM 752 O O . ARG A 1 91 ? -4.66 -23.844 -17.547 1 97.12 91 ARG A O 1
ATOM 759 N N . GLY A 1 92 ? -5.809 -22.812 -15.883 1 95.69 92 GLY A N 1
ATOM 760 C CA . GLY A 1 92 ? -6.805 -23.875 -15.828 1 95.69 92 GLY A CA 1
ATOM 761 C C . GLY A 1 92 ? -6.32 -25.109 -15.109 1 95.69 92 GLY A C 1
ATOM 762 O O . GLY A 1 92 ? -6.918 -26.188 -15.234 1 95.69 92 GLY A O 1
ATOM 763 N N . LYS A 1 93 ? -5.254 -25.047 -14.312 1 97.06 93 LYS A N 1
ATOM 764 C CA . LYS A 1 93 ? -4.652 -26.203 -13.641 1 97.06 93 LYS A CA 1
ATOM 765 C C . LYS A 1 93 ? -4.617 -26 -12.125 1 97.06 93 LYS A C 1
ATOM 767 O O . LYS A 1 93 ? -4.016 -26.797 -11.406 1 97.06 93 LYS A O 1
ATOM 772 N N . GLY A 1 94 ? -5.113 -24.812 -11.727 1 96.81 94 GLY A N 1
ATOM 773 C CA . GLY A 1 94 ? -5.223 -24.562 -10.297 1 96.81 94 GLY A CA 1
ATOM 774 C C . GLY A 1 94 ? -4.027 -23.828 -9.719 1 96.81 94 GLY A C 1
ATOM 775 O O . GLY A 1 94 ? -3.943 -23.625 -8.508 1 96.81 94 GLY A O 1
ATOM 776 N N . TYR A 1 95 ? -3.145 -23.391 -10.531 1 98.19 95 TYR A N 1
ATOM 777 C CA . TYR A 1 95 ? -1.902 -22.781 -10.062 1 98.19 95 TYR A CA 1
ATOM 778 C C . TYR A 1 95 ? -2.164 -21.438 -9.406 1 98.19 95 TYR A C 1
ATOM 780 O O . TYR A 1 95 ? -1.514 -21.078 -8.414 1 98.19 95 TYR A O 1
ATOM 788 N N . ALA A 1 96 ? -3.064 -20.703 -9.938 1 97.94 96 ALA A N 1
ATOM 789 C CA . ALA A 1 96 ? -3.414 -19.422 -9.312 1 97.94 96 ALA A CA 1
ATOM 790 C C . ALA A 1 96 ? -3.916 -19.641 -7.887 1 97.94 96 ALA A C 1
ATOM 792 O O . ALA A 1 96 ? -3.529 -18.906 -6.969 1 97.94 96 ALA A O 1
ATOM 793 N N . GLY A 1 97 ? -4.789 -20.609 -7.766 1 97.94 97 GLY A N 1
ATOM 794 C CA . GLY A 1 97 ? -5.293 -20.953 -6.441 1 97.94 97 GLY A CA 1
ATOM 795 C C . GLY A 1 97 ? -4.195 -21.344 -5.473 1 97.94 97 GLY A C 1
ATOM 796 O O . GLY A 1 97 ? -4.227 -20.969 -4.301 1 97.94 97 GLY A O 1
ATOM 797 N N . GLN A 1 98 ? -3.301 -22.109 -5.938 1 98.19 98 GLN A N 1
ATOM 798 C CA . GLN A 1 98 ? -2.18 -22.531 -5.105 1 98.19 98 GLN A CA 1
ATOM 799 C C . GLN A 1 98 ? -1.337 -21.344 -4.664 1 98.19 98 GLN A C 1
ATOM 801 O O . GLN A 1 98 ? -0.905 -21.266 -3.512 1 98.19 98 GLN A O 1
ATOM 806 N N . LEU A 1 99 ? -1.072 -20.453 -5.559 1 98.44 99 LEU A N 1
ATOM 807 C CA . LEU A 1 99 ? -0.316 -19.25 -5.254 1 98.44 99 LEU A CA 1
ATOM 808 C C . LEU A 1 99 ? -1.05 -18.391 -4.23 1 98.44 99 LEU A C 1
ATOM 810 O O . LEU A 1 99 ? -0.447 -17.922 -3.266 1 98.44 99 LEU A O 1
ATOM 814 N N . ILE A 1 100 ? -2.367 -18.219 -4.406 1 98.69 100 ILE A N 1
ATOM 815 C CA . ILE A 1 100 ? -3.191 -17.422 -3.498 1 98.69 100 ILE A CA 1
ATOM 816 C C . ILE A 1 100 ? -3.154 -18.031 -2.1 1 98.69 100 ILE A C 1
ATOM 818 O O . ILE A 1 100 ? -2.906 -17.344 -1.116 1 98.69 100 ILE A O 1
ATOM 822 N N . GLU A 1 101 ? -3.328 -19.344 -2.076 1 98.75 101 GLU A N 1
ATOM 823 C CA . GLU A 1 101 ? -3.34 -20.016 -0.779 1 98.75 101 GLU A CA 1
ATOM 824 C C . GLU A 1 101 ? -1.989 -19.891 -0.081 1 98.75 101 GLU A C 1
ATOM 826 O O . GLU A 1 101 ? -1.927 -19.75 1.143 1 98.75 101 GLU A O 1
ATOM 831 N N . TYR A 1 102 ? -0.981 -19.984 -0.802 1 98.81 102 TYR A N 1
ATOM 832 C CA . TYR A 1 102 ? 0.35 -19.812 -0.233 1 98.81 102 TYR A CA 1
ATOM 833 C C . TYR A 1 102 ? 0.511 -18.406 0.346 1 98.81 102 TYR A C 1
ATOM 835 O O . TYR A 1 102 ? 1.01 -18.25 1.463 1 98.81 102 TYR A O 1
ATOM 843 N N . VAL A 1 103 ? 0.159 -17.375 -0.377 1 98.81 103 VAL A N 1
ATOM 844 C CA . VAL A 1 103 ? 0.264 -15.992 0.073 1 98.81 103 VAL A CA 1
ATOM 845 C C . VAL A 1 103 ? -0.605 -15.781 1.312 1 98.81 103 VAL A C 1
ATOM 847 O O . VAL A 1 103 ? -0.213 -15.078 2.24 1 98.81 103 VAL A O 1
ATOM 850 N N . VAL A 1 104 ? -1.803 -16.391 1.325 1 98.81 104 VAL A N 1
ATOM 851 C CA . VAL A 1 104 ? -2.695 -16.344 2.479 1 98.81 104 VAL A CA 1
ATOM 852 C C . VAL A 1 104 ? -1.983 -16.891 3.711 1 98.81 104 VAL A C 1
ATOM 854 O O . VAL A 1 104 ? -2.01 -16.281 4.777 1 98.81 104 VAL A O 1
ATOM 857 N N . GLN A 1 105 ? -1.347 -18.031 3.543 1 98.69 105 GLN A N 1
ATOM 858 C CA . GLN A 1 105 ? -0.624 -18.656 4.645 1 98.69 105 GLN A CA 1
ATOM 859 C C . GLN A 1 105 ? 0.521 -17.766 5.125 1 98.69 105 GLN A C 1
ATOM 861 O O . GLN A 1 105 ? 0.733 -17.609 6.332 1 98.69 105 GLN A O 1
ATOM 866 N N . GLN A 1 106 ? 1.293 -17.219 4.223 1 98.62 106 GLN A N 1
ATOM 867 C CA . GLN A 1 106 ? 2.391 -16.328 4.578 1 98.62 106 GLN A CA 1
ATOM 868 C C . GLN A 1 106 ? 1.876 -15.07 5.289 1 98.62 106 GLN A C 1
ATOM 870 O O . GLN A 1 106 ? 2.514 -14.57 6.219 1 98.62 106 GLN A O 1
ATOM 875 N N . THR A 1 107 ? 0.757 -14.555 4.812 1 98.75 107 THR A N 1
ATOM 876 C CA . THR A 1 107 ? 0.131 -13.383 5.414 1 98.75 107 THR A CA 1
ATOM 877 C C . THR A 1 107 ? -0.243 -13.656 6.867 1 98.75 107 THR A C 1
ATOM 879 O O . THR A 1 107 ? 0.044 -12.852 7.754 1 98.75 107 THR A O 1
ATOM 882 N N . HIS A 1 108 ? -0.827 -14.82 7.094 1 98.62 108 HIS A N 1
ATOM 883 C CA . HIS A 1 108 ? -1.211 -15.227 8.445 1 98.62 108 HIS A CA 1
ATOM 884 C C . HIS A 1 108 ? 0.014 -15.414 9.328 1 98.62 108 HIS A C 1
ATOM 886 O O . HIS A 1 108 ? 0.022 -14.977 10.484 1 98.62 108 HIS A O 1
ATOM 892 N N . ARG A 1 109 ? 1.017 -16.016 8.812 1 98.12 109 ARG A N 1
ATOM 893 C CA . ARG A 1 109 ? 2.25 -16.266 9.547 1 98.12 109 ARG A CA 1
ATOM 894 C C . ARG A 1 109 ? 2.924 -14.953 9.945 1 98.12 109 ARG A C 1
ATOM 896 O O . ARG A 1 109 ? 3.549 -14.867 11.008 1 98.12 109 ARG A O 1
ATOM 903 N N . ALA A 1 110 ? 2.766 -13.969 9.125 1 97.56 110 ALA A N 1
ATOM 904 C CA . ALA A 1 110 ? 3.361 -12.656 9.383 1 97.56 110 ALA A CA 1
ATOM 905 C C . ALA A 1 110 ? 2.572 -11.898 10.445 1 97.56 110 ALA A C 1
ATOM 907 O O . ALA A 1 110 ? 2.967 -10.805 10.859 1 97.56 110 ALA A O 1
ATOM 908 N N . GLY A 1 111 ? 1.398 -12.375 10.844 1 97.12 111 GLY A N 1
ATOM 909 C CA . GLY A 1 111 ? 0.671 -11.812 11.969 1 97.12 111 GLY A CA 1
ATOM 910 C C . GLY A 1 111 ? -0.558 -11.023 11.547 1 97.12 111 GLY A C 1
ATOM 911 O O . GLY A 1 111 ? -1.208 -10.391 12.383 1 97.12 111 GLY A O 1
ATOM 912 N N . PHE A 1 112 ? -0.869 -11.078 10.266 1 97.94 112 PHE A N 1
ATOM 913 C CA . PHE A 1 112 ? -2.037 -10.344 9.797 1 97.94 112 PHE A CA 1
ATOM 914 C C . PHE A 1 112 ? -3.287 -11.211 9.867 1 97.94 112 PHE A C 1
ATOM 916 O O . PHE A 1 112 ? -3.213 -12.43 9.703 1 97.94 112 PHE A O 1
ATOM 923 N N . SER A 1 113 ? -4.461 -10.539 10 1 98.19 113 SER A N 1
ATOM 924 C CA . SER A 1 113 ? -5.711 -11.273 10.164 1 98.19 113 SER A CA 1
ATOM 925 C C . SER A 1 113 ? -6.566 -11.195 8.898 1 98.19 113 SER A C 1
ATOM 927 O O . SER A 1 113 ? -7.594 -11.867 8.797 1 98.19 113 SER A O 1
ATOM 929 N N . GLN A 1 114 ? -6.176 -10.367 7.953 1 98.69 114 GLN A N 1
ATOM 930 C CA . GLN A 1 114 ? -6.895 -10.195 6.695 1 98.69 114 GLN A CA 1
ATOM 931 C C . GLN A 1 114 ? -5.93 -10.055 5.523 1 98.69 114 GLN A C 1
ATOM 933 O O . GLN A 1 114 ? -4.766 -9.695 5.711 1 98.69 114 GLN A O 1
ATOM 938 N N . LEU A 1 115 ? -6.324 -10.391 4.406 1 98.88 115 LEU A N 1
ATOM 939 C CA . LEU A 1 115 ? -5.66 -10.148 3.131 1 98.88 115 LEU A CA 1
ATOM 940 C C . LEU A 1 115 ? -6.602 -9.461 2.148 1 98.88 115 LEU A C 1
ATOM 942 O O . LEU A 1 115 ? -7.77 -9.844 2.025 1 98.88 115 LEU A O 1
ATOM 946 N N . HIS A 1 116 ? -6.113 -8.422 1.499 1 98.88 116 HIS A N 1
ATOM 947 C CA . HIS A 1 116 ? -6.949 -7.633 0.602 1 98.88 116 HIS A CA 1
ATOM 948 C C . HIS A 1 116 ? -6.406 -7.66 -0.823 1 98.88 116 HIS A C 1
ATOM 950 O O . HIS A 1 116 ? -5.23 -7.957 -1.039 1 98.88 116 HIS A O 1
ATOM 956 N N . LEU A 1 117 ? -7.168 -7.426 -1.783 1 98.81 117 LEU A N 1
ATOM 957 C CA . LEU A 1 117 ? -6.773 -7.164 -3.164 1 98.81 117 LEU A CA 1
ATOM 958 C C . LEU A 1 117 ? -7.781 -6.246 -3.85 1 98.81 117 LEU A C 1
ATOM 960 O O . LEU A 1 117 ? -8.883 -6.043 -3.346 1 98.81 117 LEU A O 1
ATOM 964 N N . CYS A 1 118 ? -7.383 -5.645 -4.887 1 98.5 118 CYS A N 1
ATOM 965 C CA . CYS A 1 118 ? -8.297 -4.875 -5.715 1 98.5 118 CYS A CA 1
ATOM 966 C C . CYS A 1 118 ? -8.227 -5.324 -7.172 1 98.5 118 CYS A C 1
ATOM 968 O O . CYS A 1 118 ? -7.168 -5.719 -7.652 1 98.5 118 CYS A O 1
ATOM 970 N N . THR A 1 119 ? -9.328 -5.371 -7.836 1 96.81 119 THR A N 1
ATOM 971 C CA . THR A 1 119 ? -9.398 -5.902 -9.188 1 96.81 119 THR A CA 1
ATOM 972 C C . THR A 1 119 ? -10.664 -5.43 -9.898 1 96.81 119 THR A C 1
ATOM 974 O O . THR A 1 119 ? -11.594 -4.949 -9.25 1 96.81 119 THR A O 1
ATOM 977 N N . GLU A 1 120 ? -10.617 -5.457 -11.195 1 90.62 120 GLU A N 1
ATOM 978 C CA . GLU A 1 120 ? -11.82 -5.27 -12.008 1 90.62 120 GLU A CA 1
ATOM 979 C C . GLU A 1 120 ? -12.43 -6.609 -12.414 1 90.62 120 GLU A C 1
ATOM 981 O O . GLU A 1 120 ? -13.547 -6.66 -12.93 1 90.62 120 GLU A O 1
ATOM 986 N N . LEU A 1 121 ? -11.617 -7.621 -12.18 1 83.69 121 LEU A N 1
ATOM 987 C CA . LEU A 1 121 ? -12.078 -8.961 -12.523 1 83.69 121 LEU A CA 1
ATOM 988 C C . LEU A 1 121 ? -13.164 -9.422 -11.555 1 83.69 121 LEU A C 1
ATOM 990 O O . LEU A 1 121 ? -13.023 -9.258 -10.336 1 83.69 121 LEU A O 1
ATOM 994 N N . LEU A 1 122 ? -14.203 -10.031 -12.133 1 85.69 122 LEU A N 1
ATOM 995 C CA . LEU A 1 122 ? -15.312 -10.492 -11.312 1 85.69 122 LEU A CA 1
ATOM 996 C C . LEU A 1 122 ? -15.258 -12.008 -11.133 1 85.69 122 LEU A C 1
ATOM 998 O O . LEU A 1 122 ? -14.789 -12.727 -12.016 1 85.69 122 LEU A O 1
ATOM 1002 N N . ASP A 1 123 ? -15.664 -12.461 -10.008 1 85.69 123 ASP A N 1
ATOM 1003 C CA . ASP A 1 123 ? -16.047 -13.836 -9.711 1 85.69 123 ASP A CA 1
ATOM 1004 C C . ASP A 1 123 ? -14.82 -14.75 -9.68 1 85.69 123 ASP A C 1
ATOM 1006 O O . ASP A 1 123 ? -14.953 -15.977 -9.695 1 85.69 123 ASP A O 1
ATOM 1010 N N . PHE A 1 124 ? -13.68 -14.234 -9.703 1 93.06 124 PHE A N 1
ATOM 1011 C CA . PHE A 1 124 ? -12.516 -15.109 -9.672 1 93.06 124 PHE A CA 1
ATOM 1012 C C . PHE A 1 124 ? -12.055 -15.344 -8.234 1 93.06 124 PHE A C 1
ATOM 1014 O O . PHE A 1 124 ? -11.844 -16.484 -7.824 1 93.06 124 PHE A O 1
ATOM 1021 N N . TYR A 1 125 ? -11.969 -14.352 -7.453 1 96.75 125 TYR A N 1
ATOM 1022 C CA . TYR A 1 125 ? -11.328 -14.43 -6.145 1 96.75 125 TYR A CA 1
ATOM 1023 C C . TYR A 1 125 ? -12.305 -14.938 -5.09 1 96.75 125 TYR A C 1
ATOM 1025 O O . TYR A 1 125 ? -11.891 -15.359 -4.008 1 96.75 125 TYR A O 1
ATOM 1033 N N . GLU A 1 126 ? -13.609 -14.875 -5.418 1 95.62 126 GLU A N 1
ATOM 1034 C CA . GLU A 1 126 ? -14.617 -15.367 -4.484 1 95.62 126 GLU A CA 1
ATOM 1035 C C . GLU A 1 126 ? -14.438 -16.859 -4.215 1 95.62 126 GLU A C 1
ATOM 1037 O O . GLU A 1 126 ? -14.695 -17.328 -3.105 1 95.62 126 GLU A O 1
ATOM 1042 N N . ARG A 1 127 ? -13.914 -17.594 -5.152 1 94.62 127 ARG A N 1
ATOM 1043 C CA . ARG A 1 127 ? -13.703 -19.031 -5.008 1 94.62 127 ARG A CA 1
ATOM 1044 C C . ARG A 1 127 ? -12.562 -19.312 -4.043 1 94.62 127 ARG A C 1
ATOM 1046 O O . ARG A 1 127 ? -12.422 -20.438 -3.551 1 94.62 127 ARG A O 1
ATOM 1053 N N . TYR A 1 128 ? -11.797 -18.297 -3.764 1 96.62 128 TYR A N 1
ATOM 1054 C CA . TYR A 1 128 ? -10.641 -18.484 -2.893 1 96.62 128 TYR A CA 1
ATOM 1055 C C . TYR A 1 128 ? -10.844 -17.781 -1.559 1 96.62 128 TYR A C 1
ATOM 1057 O O . TYR A 1 128 ? -9.883 -17.406 -0.895 1 96.62 128 TYR A O 1
ATOM 1065 N N . GLY A 1 129 ? -12.133 -17.469 -1.183 1 97.44 129 GLY A N 1
ATOM 1066 C CA . GLY A 1 129 ? -12.453 -16.984 0.15 1 97.44 129 GLY A CA 1
ATOM 1067 C C . GLY A 1 129 ? -12.484 -15.469 0.243 1 97.44 129 GLY A C 1
ATOM 1068 O O . GLY A 1 129 ? -12.695 -14.914 1.324 1 97.44 129 GLY A O 1
ATOM 1069 N N . PHE A 1 130 ? -12.297 -14.82 -0.907 1 98.44 130 PHE A N 1
ATOM 1070 C CA . PHE A 1 130 ? -12.398 -13.367 -0.908 1 98.44 130 PHE A CA 1
ATOM 1071 C C . PHE A 1 130 ? -13.844 -12.922 -1.121 1 98.44 130 PHE A C 1
ATOM 1073 O O . PHE A 1 130 ? -14.609 -13.594 -1.815 1 98.44 130 PHE A O 1
ATOM 1080 N N . HIS A 1 131 ? -14.156 -11.789 -0.52 1 97.56 131 HIS A N 1
ATOM 1081 C CA . HIS A 1 131 ? -15.477 -11.195 -0.689 1 97.56 131 HIS A CA 1
ATOM 1082 C C . HIS A 1 131 ? -15.383 -9.703 -0.991 1 97.56 131 HIS A C 1
ATOM 1084 O O . HIS A 1 131 ? -14.508 -9.016 -0.459 1 97.56 131 HIS A O 1
ATOM 1090 N N . LEU A 1 132 ? -16.281 -9.312 -1.836 1 97.38 132 LEU A N 1
ATOM 1091 C CA . LEU A 1 132 ? -16.359 -7.891 -2.156 1 97.38 132 LEU A CA 1
ATOM 1092 C C . LEU A 1 132 ? -16.672 -7.07 -0.913 1 97.38 132 LEU A C 1
ATOM 1094 O O . LEU A 1 132 ? -17.672 -7.324 -0.236 1 97.38 132 LEU A O 1
ATOM 1098 N N . THR A 1 133 ? -15.82 -6.117 -0.6 1 97.5 133 THR A N 1
ATOM 1099 C CA . THR A 1 133 ? -16.031 -5.363 0.633 1 97.5 133 THR A CA 1
ATOM 1100 C C . THR A 1 133 ? -16.188 -3.877 0.337 1 97.5 133 THR A C 1
ATOM 1102 O O . THR A 1 133 ? -16.516 -3.092 1.234 1 97.5 133 THR A O 1
ATOM 1105 N N . GLY A 1 134 ? -16.016 -3.477 -0.867 1 97.06 134 GLY A N 1
ATOM 1106 C CA . GLY A 1 134 ? -16.219 -2.082 -1.216 1 97.06 134 GLY A CA 1
ATOM 1107 C C . GLY A 1 134 ? -15.445 -1.649 -2.447 1 97.06 134 GLY A C 1
ATOM 1108 O O . GLY A 1 134 ? -15.055 -2.484 -3.264 1 97.06 134 GLY A O 1
ATOM 1109 N N . MET A 1 135 ? -15.32 -0.322 -2.572 1 98.06 135 MET A N 1
ATOM 1110 C CA . MET A 1 135 ? -14.57 0.311 -3.656 1 98.06 135 MET A CA 1
ATOM 1111 C C . MET A 1 135 ? -13.406 1.125 -3.107 1 98.06 135 MET A C 1
ATOM 1113 O O . MET A 1 135 ? -13.422 1.537 -1.945 1 98.06 135 MET A O 1
ATOM 1117 N N . GLY A 1 136 ? -12.398 1.249 -3.85 1 98.56 136 GLY A N 1
ATOM 1118 C CA . GLY A 1 136 ? -11.297 2.164 -3.592 1 98.56 136 GLY A CA 1
ATOM 1119 C C . GLY A 1 136 ? -10.922 3 -4.801 1 98.56 136 GLY A C 1
ATOM 1120 O O . GLY A 1 136 ? -11.43 2.775 -5.902 1 98.56 136 GLY A O 1
ATOM 1121 N N . TYR A 1 137 ? -10.086 3.963 -4.562 1 98.62 137 TYR A N 1
ATOM 1122 C CA . TYR A 1 137 ? -9.781 4.957 -5.586 1 98.62 137 TYR A CA 1
ATOM 1123 C C . TYR A 1 137 ? -8.273 5.156 -5.723 1 98.62 137 TYR A C 1
ATOM 1125 O O . TYR A 1 137 ? -7.559 5.211 -4.719 1 98.62 137 TYR A O 1
ATOM 1133 N N . HIS A 1 138 ? -7.828 5.227 -6.93 1 98.44 138 HIS A N 1
ATOM 1134 C CA . HIS A 1 138 ? -6.41 5.383 -7.227 1 98.44 138 HIS A CA 1
ATOM 1135 C C . HIS A 1 138 ? -6.055 6.844 -7.469 1 98.44 138 HIS A C 1
ATOM 1137 O O . HIS A 1 138 ? -6.918 7.645 -7.832 1 98.44 138 HIS A O 1
ATOM 1143 N N . PRO A 1 139 ? -4.805 7.258 -7.297 1 97.69 139 PRO A N 1
ATOM 1144 C CA . PRO A 1 139 ? -4.418 8.664 -7.441 1 97.69 139 PRO A CA 1
ATOM 1145 C C . PRO A 1 139 ? -4.441 9.133 -8.898 1 97.69 139 PRO A C 1
ATOM 1147 O O . PRO A 1 139 ? -4.234 10.32 -9.172 1 97.69 139 PRO A O 1
ATOM 1150 N N . TRP A 1 140 ? -4.633 8.219 -9.867 1 96.75 140 TRP A N 1
ATOM 1151 C CA . TRP A 1 140 ? -4.715 8.602 -11.273 1 96.75 140 TRP A CA 1
ATOM 1152 C C . TRP A 1 140 ? -6.164 8.664 -11.742 1 96.75 140 TRP A C 1
ATOM 1154 O O . TRP A 1 140 ? -6.438 8.695 -12.938 1 96.75 140 TRP A O 1
ATOM 1164 N N . GLY A 1 141 ? -7.152 8.586 -10.812 1 97.06 141 GLY A N 1
ATOM 1165 C CA . GLY A 1 141 ? -8.539 8.898 -11.109 1 97.06 141 GLY A CA 1
ATOM 1166 C C . GLY A 1 141 ? -9.391 7.664 -11.352 1 97.06 141 GLY A C 1
ATOM 1167 O O . GLY A 1 141 ? -10.602 7.766 -11.547 1 97.06 141 GLY A O 1
ATOM 1168 N N . GLU A 1 142 ? -8.828 6.449 -11.242 1 97.12 142 GLU A N 1
ATOM 1169 C CA . GLU A 1 142 ? -9.578 5.211 -11.438 1 97.12 142 GLU A CA 1
ATOM 1170 C C . GLU A 1 142 ? -10.062 4.641 -10.109 1 97.12 142 GLU A C 1
ATOM 1172 O O . GLU A 1 142 ? -9.664 5.113 -9.039 1 97.12 142 GLU A O 1
ATOM 1177 N N . SER A 1 143 ? -11.008 3.787 -10.227 1 97.88 143 SER A N 1
ATOM 1178 C CA . SER A 1 143 ? -11.5 3.068 -9.055 1 97.88 143 SER A CA 1
ATOM 1179 C C . SER A 1 143 ? -11.398 1.56 -9.242 1 97.88 143 SER A C 1
ATOM 1181 O O . SER A 1 143 ? -11.25 1.08 -10.367 1 97.88 143 SER A O 1
ATOM 1183 N N . SER A 1 144 ? -11.367 0.844 -8.195 1 98.31 144 SER A N 1
ATOM 1184 C CA . SER A 1 144 ? -11.32 -0.614 -8.219 1 98.31 144 SER A CA 1
ATOM 1185 C C . SER A 1 144 ? -12.195 -1.214 -7.125 1 98.31 144 SER A C 1
ATOM 1187 O O . SER A 1 144 ? -12.375 -0.608 -6.066 1 98.31 144 SER A O 1
ATOM 1189 N N . ARG A 1 145 ? -12.727 -2.449 -7.441 1 98.31 145 ARG A N 1
ATOM 1190 C CA . ARG A 1 145 ? -13.383 -3.242 -6.414 1 98.31 145 ARG A CA 1
ATOM 1191 C C . ARG A 1 145 ? -12.375 -3.83 -5.438 1 98.31 145 ARG A C 1
ATOM 1193 O O . ARG A 1 145 ? -11.297 -4.281 -5.844 1 98.31 145 ARG A O 1
ATOM 1200 N N . ILE A 1 146 ? -12.75 -3.785 -4.18 1 98.62 146 ILE A N 1
ATOM 1201 C CA . ILE A 1 146 ? -11.875 -4.324 -3.146 1 98.62 146 ILE A CA 1
ATOM 1202 C C . ILE A 1 146 ? -12.438 -5.648 -2.633 1 98.62 146 ILE A C 1
ATOM 1204 O O . ILE A 1 146 ? -13.633 -5.75 -2.342 1 98.62 146 ILE A O 1
ATOM 1208 N N . TYR A 1 147 ? -11.625 -6.637 -2.533 1 98.75 147 TYR A N 1
ATOM 1209 C CA . TYR A 1 147 ? -11.953 -7.938 -1.961 1 98.75 147 TYR A CA 1
ATOM 1210 C C . TYR A 1 147 ? -11.094 -8.227 -0.732 1 98.75 147 TYR A C 1
ATOM 1212 O O . TYR A 1 147 ? -9.906 -7.891 -0.704 1 98.75 147 TYR A O 1
ATOM 1220 N N . THR A 1 148 ? -11.703 -8.82 0.224 1 98.69 148 THR A N 1
ATOM 1221 C CA . THR A 1 148 ? -11.008 -9.141 1.467 1 98.69 148 THR A CA 1
ATOM 1222 C C . THR A 1 148 ? -11.258 -10.594 1.859 1 98.69 148 THR A C 1
ATOM 1224 O O . THR A 1 148 ? -12.359 -11.117 1.673 1 98.69 148 THR A O 1
ATOM 1227 N N . ARG A 1 149 ? -10.242 -11.219 2.316 1 98.69 149 ARG A N 1
ATOM 1228 C CA . ARG A 1 149 ? -10.328 -12.539 2.928 1 98.69 149 ARG A CA 1
ATOM 1229 C C . ARG A 1 149 ? -9.844 -12.508 4.375 1 98.69 149 ARG A C 1
ATOM 1231 O O . ARG A 1 149 ? -8.734 -12.055 4.652 1 98.69 149 ARG A O 1
ATOM 1238 N N . SER A 1 150 ? -10.688 -12.977 5.336 1 98.19 150 SER A N 1
ATOM 1239 C CA . SER A 1 150 ? -10.281 -13.148 6.727 1 98.19 150 SER A CA 1
ATOM 1240 C C . SER A 1 150 ? -9.406 -14.383 6.902 1 98.19 150 SER A C 1
ATOM 1242 O O . SER A 1 150 ? -9.68 -15.43 6.305 1 98.19 150 SER A O 1
ATOM 1244 N N . LEU A 1 151 ? -8.422 -14.266 7.684 1 97.44 151 LEU A N 1
ATOM 1245 C CA . LEU A 1 151 ? -7.457 -15.344 7.812 1 97.44 151 LEU A CA 1
ATOM 1246 C C . LEU A 1 151 ? -7.59 -16.031 9.172 1 97.44 151 LEU A C 1
ATOM 1248 O O . LEU A 1 151 ? -7.871 -15.383 10.18 1 97.44 151 LEU A O 1
ATOM 1252 N N . MET B 1 1 ? -6.367 29.188 21.312 1 89.75 1 MET B N 1
ATOM 1253 C CA . MET B 1 1 ? -5.734 27.969 21.812 1 89.75 1 MET B CA 1
ATOM 1254 C C . MET B 1 1 ? -5.32 27.062 20.656 1 89.75 1 MET B C 1
ATOM 1256 O O . MET B 1 1 ? -6.07 26.891 19.703 1 89.75 1 MET B O 1
ATOM 1260 N N . LEU B 1 2 ? -4.141 26.562 20.734 1 94.62 2 LEU B N 1
ATOM 1261 C CA . LEU B 1 2 ? -3.604 25.703 19.672 1 94.62 2 LEU B CA 1
ATOM 1262 C C . LEU B 1 2 ? -3.773 24.219 20.047 1 94.62 2 LEU B C 1
ATOM 1264 O O . LEU B 1 2 ? -3.41 23.812 21.141 1 94.62 2 LEU B O 1
ATOM 1268 N N . ASN B 1 3 ? -4.484 23.469 19.172 1 97.44 3 ASN B N 1
ATOM 1269 C CA . ASN B 1 3 ? -4.723 22.047 19.375 1 97.44 3 ASN B CA 1
ATOM 1270 C C . ASN B 1 3 ? -4.438 21.234 18.125 1 97.44 3 ASN B C 1
ATOM 1272 O O . ASN B 1 3 ? -4.648 21.719 17 1 97.44 3 ASN B O 1
ATOM 1276 N N . ILE B 1 4 ? -3.92 20.062 18.359 1 98.69 4 ILE B N 1
ATOM 1277 C CA . ILE B 1 4 ? -3.816 19.109 17.25 1 98.69 4 ILE B CA 1
ATOM 1278 C C . ILE B 1 4 ? -4.859 18.016 17.422 1 98.69 4 ILE B C 1
ATOM 1280 O O . ILE B 1 4 ? -4.934 17.375 18.484 1 98.69 4 ILE B O 1
ATOM 1284 N N . ILE B 1 5 ? -5.66 17.844 16.406 1 98.56 5 ILE B N 1
ATOM 1285 C CA . ILE B 1 5 ? -6.828 16.969 16.469 1 98.56 5 ILE B CA 1
ATOM 1286 C C . ILE B 1 5 ? -6.594 15.734 15.586 1 98.56 5 ILE B C 1
ATOM 1288 O O . ILE B 1 5 ? -6.23 15.859 14.414 1 98.56 5 ILE B O 1
ATOM 1292 N N . SER B 1 6 ? -6.75 14.555 16.188 1 98.81 6 SER B N 1
ATOM 1293 C CA . SER B 1 6 ? -6.816 13.32 15.414 1 98.81 6 SER B CA 1
ATOM 1294 C C . SER B 1 6 ? -8.227 13.062 14.906 1 98.81 6 SER B C 1
ATOM 1296 O O . SER B 1 6 ? -9.164 12.93 15.695 1 98.81 6 SER B O 1
ATOM 1298 N N . VAL B 1 7 ? -8.383 12.984 13.625 1 98.88 7 VAL B N 1
ATOM 1299 C CA . VAL B 1 7 ? -9.695 12.766 13.031 1 98.88 7 VAL B CA 1
ATOM 1300 C C . VAL B 1 7 ? -10.25 11.414 13.484 1 98.88 7 VAL B C 1
ATOM 1302 O O . VAL B 1 7 ? -11.445 11.273 13.734 1 98.88 7 VAL B O 1
ATOM 1305 N N . ARG B 1 8 ? -9.422 10.461 13.609 1 98.31 8 ARG B N 1
ATOM 1306 C CA . ARG B 1 8 ? -9.797 9.133 14.094 1 98.31 8 ARG B CA 1
ATOM 1307 C C . ARG B 1 8 ? -10.461 9.219 15.461 1 98.31 8 ARG B C 1
ATOM 1309 O O . ARG B 1 8 ? -11.469 8.539 15.711 1 98.31 8 ARG B O 1
ATOM 1316 N N . ASN B 1 9 ? -9.898 10 16.312 1 98.06 9 ASN B N 1
ATOM 1317 C CA . ASN B 1 9 ? -10.375 10.086 17.688 1 98.06 9 ASN B CA 1
ATOM 1318 C C . ASN B 1 9 ? -11.5 11.109 17.828 1 98.06 9 ASN B C 1
ATOM 1320 O O . ASN B 1 9 ? -12.227 11.102 18.828 1 98.06 9 ASN B O 1
ATOM 1324 N N . ARG B 1 10 ? -11.539 12.094 16.891 1 98.62 10 ARG B N 1
ATOM 1325 C CA . ARG B 1 10 ? -12.586 13.109 16.844 1 98.62 10 ARG B CA 1
ATOM 1326 C C . ARG B 1 10 ? -13.32 13.086 15.508 1 98.62 10 ARG B C 1
ATOM 1328 O O . ARG B 1 10 ? -13.242 14.047 14.734 1 98.62 10 ARG B O 1
ATOM 1335 N N . PRO B 1 11 ? -14.188 12.07 15.352 1 98.56 11 PRO B N 1
ATOM 1336 C CA . PRO B 1 11 ? -14.812 11.852 14.047 1 98.56 11 PRO B CA 1
ATOM 1337 C C . PRO B 1 11 ? -15.695 13.016 13.609 1 98.56 11 PRO B C 1
ATOM 1339 O O . PRO B 1 11 ? -16.047 13.133 12.43 1 98.56 11 PRO B O 1
ATOM 1342 N N . GLU B 1 12 ? -16.078 13.875 14.516 1 98.56 12 GLU B N 1
ATOM 1343 C CA . GLU B 1 12 ? -16.875 15.039 14.148 1 98.56 12 GLU B CA 1
ATOM 1344 C C . GLU B 1 12 ? -16.078 16 13.273 1 98.56 12 GLU B C 1
ATOM 1346 O O . GLU B 1 12 ? -16.656 16.891 12.641 1 98.56 12 GLU B O 1
ATOM 1351 N N . TYR B 1 13 ? -14.742 15.844 13.109 1 98.75 13 TYR B N 1
ATOM 1352 C CA . TYR B 1 13 ? -13.898 16.719 12.305 1 98.75 13 TYR B CA 1
ATOM 1353 C C . TYR B 1 13 ? -13.711 16.141 10.906 1 98.75 13 TYR B C 1
ATOM 1355 O O . TYR B 1 13 ? -13.031 16.75 10.062 1 98.75 13 TYR B O 1
ATOM 1363 N N . LYS B 1 14 ? -14.352 15.062 10.688 1 98.81 14 LYS B N 1
ATOM 1364 C CA . LYS B 1 14 ? -14.141 14.344 9.438 1 98.81 14 LYS B CA 1
ATOM 1365 C C . LYS B 1 14 ? -14.344 15.258 8.234 1 98.81 14 LYS B C 1
ATOM 1367 O O . LYS B 1 14 ? -13.453 15.391 7.391 1 98.81 14 LYS B O 1
ATOM 1372 N N . ASP B 1 15 ? -15.453 15.875 8.117 1 98.81 15 ASP B N 1
ATOM 1373 C CA . ASP B 1 15 ? -15.781 16.688 6.949 1 98.81 15 ASP B CA 1
ATOM 1374 C C . ASP B 1 15 ? -14.836 17.875 6.816 1 98.81 15 ASP B C 1
ATOM 1376 O O . ASP B 1 15 ? -14.445 18.25 5.707 1 98.81 15 ASP B O 1
ATOM 1380 N N . ARG B 1 16 ? -14.461 18.469 7.918 1 98.81 16 ARG B N 1
ATOM 1381 C CA . ARG B 1 16 ? -13.508 19.578 7.898 1 98.81 16 ARG B CA 1
ATOM 1382 C C . ARG B 1 16 ? -12.148 19.125 7.398 1 98.81 16 ARG B C 1
ATOM 1384 O O . ARG B 1 16 ? -11.484 19.844 6.648 1 98.81 16 ARG B O 1
ATOM 1391 N N . ALA B 1 17 ? -11.789 17.953 7.82 1 98.94 17 ALA B N 1
ATOM 1392 C CA . ALA B 1 17 ? -10.516 17.406 7.375 1 98.94 17 ALA B CA 1
ATOM 1393 C C . ALA B 1 17 ? -10.523 17.125 5.875 1 98.94 17 ALA B C 1
ATOM 1395 O O . ALA B 1 17 ? -9.594 17.5 5.16 1 98.94 17 ALA B O 1
ATOM 1396 N N . ILE B 1 18 ? -11.594 16.484 5.449 1 98.94 18 ILE B N 1
ATOM 1397 C CA . ILE B 1 18 ? -11.719 16.156 4.031 1 98.94 18 ILE B CA 1
ATOM 1398 C C . ILE B 1 18 ? -11.625 17.438 3.205 1 98.94 18 ILE B C 1
ATOM 1400 O O . ILE B 1 18 ? -10.82 17.531 2.275 1 98.94 18 ILE B O 1
ATOM 1404 N N . HIS B 1 19 ? -12.367 18.438 3.58 1 98.81 19 HIS B N 1
ATOM 1405 C CA . HIS B 1 19 ? -12.375 19.703 2.855 1 98.81 19 HIS B CA 1
ATOM 1406 C C . HIS B 1 19 ? -11 20.359 2.889 1 98.81 19 HIS B C 1
ATOM 1408 O O . HIS B 1 19 ? -10.531 20.875 1.872 1 98.81 19 HIS B O 1
ATOM 1414 N N . TYR B 1 20 ? -10.391 20.344 4.004 1 98.88 20 TYR B N 1
ATOM 1415 C CA . TYR B 1 20 ? -9.109 21.016 4.176 1 98.88 20 TYR B CA 1
ATOM 1416 C C . TYR B 1 20 ? -8.039 20.391 3.291 1 98.88 20 TYR B C 1
ATOM 1418 O O . TYR B 1 20 ? -7.348 21.078 2.545 1 98.88 20 TYR B O 1
ATOM 1426 N N . PHE B 1 21 ? -7.918 19.078 3.352 1 98.88 21 PHE B N 1
ATOM 1427 C CA . PHE B 1 21 ? -6.871 18.391 2.598 1 98.88 21 PHE B CA 1
ATOM 1428 C C . PHE B 1 21 ? -7.176 18.422 1.105 1 98.88 21 PHE B C 1
ATOM 1430 O O . PHE B 1 21 ? -6.27 18.531 0.28 1 98.88 21 PHE B O 1
ATOM 1437 N N . GLN B 1 22 ? -8.453 18.328 0.78 1 98.88 22 GLN B N 1
ATOM 1438 C CA . GLN B 1 22 ? -8.812 18.438 -0.63 1 98.88 22 GLN B CA 1
ATOM 1439 C C . GLN B 1 22 ? -8.453 19.812 -1.186 1 98.88 22 GLN B C 1
ATOM 1441 O O . GLN B 1 22 ? -7.949 19.922 -2.303 1 98.88 22 GLN B O 1
ATOM 1446 N N . ARG B 1 23 ? -8.711 20.844 -0.458 1 98.56 23 ARG B N 1
ATOM 1447 C CA . ARG B 1 23 ? -8.453 22.203 -0.888 1 98.56 23 ARG B CA 1
ATOM 1448 C C . ARG B 1 23 ? -6.977 22.406 -1.217 1 98.56 23 ARG B C 1
ATOM 1450 O O . ARG B 1 23 ? -6.641 23.125 -2.168 1 98.56 23 ARG B O 1
ATOM 1457 N N . HIS B 1 24 ? -6.129 21.766 -0.52 1 98.56 24 HIS B N 1
ATOM 1458 C CA . HIS B 1 24 ? -4.715 22.125 -0.615 1 98.56 24 HIS B CA 1
ATOM 1459 C C . HIS B 1 24 ? -3.949 21.094 -1.446 1 98.56 24 HIS B C 1
ATOM 1461 O O . HIS B 1 24 ? -2.898 21.406 -2.01 1 98.56 24 HIS B O 1
ATOM 1467 N N . TRP B 1 25 ? -4.527 19.891 -1.604 1 98.19 25 TRP B N 1
ATOM 1468 C CA . TRP B 1 25 ? -3.67 18.859 -2.178 1 98.19 25 TRP B CA 1
ATOM 1469 C C . TRP B 1 25 ? -4.371 18.141 -3.33 1 98.19 25 TRP B C 1
ATOM 1471 O O . TRP B 1 25 ? -3.723 17.5 -4.156 1 98.19 25 TRP B O 1
ATOM 1481 N N . ALA B 1 26 ? -5.664 18.25 -3.355 1 98.31 26 ALA B N 1
ATOM 1482 C CA . ALA B 1 26 ? -6.375 17.375 -4.289 1 98.31 26 ALA B CA 1
ATOM 1483 C C . ALA B 1 26 ? -6.469 18.016 -5.672 1 98.31 26 ALA B C 1
ATOM 1485 O O . ALA B 1 26 ? -6.484 19.234 -5.797 1 98.31 26 ALA B O 1
ATOM 1486 N N . SER B 1 27 ? -6.43 17.234 -6.691 1 97.62 27 SER B N 1
ATOM 1487 C CA . SER B 1 27 ? -6.922 17.547 -8.031 1 97.62 27 SER B CA 1
ATOM 1488 C C . SER B 1 27 ? -8.312 16.969 -8.25 1 97.62 27 SER B C 1
ATOM 1490 O O . SER B 1 27 ? -8.859 16.281 -7.379 1 97.62 27 SER B O 1
ATOM 1492 N N . ASP B 1 28 ? -8.883 17.234 -9.422 1 96.5 28 ASP B N 1
ATOM 1493 C CA . ASP B 1 28 ? -10.188 16.656 -9.734 1 96.5 28 ASP B CA 1
ATOM 1494 C C . ASP B 1 28 ? -10.148 15.133 -9.656 1 96.5 28 ASP B C 1
ATOM 1496 O O . ASP B 1 28 ? -11.141 14.5 -9.289 1 96.5 28 ASP B O 1
ATOM 1500 N N . GLU B 1 29 ? -9 14.562 -9.906 1 95.69 29 GLU B N 1
ATOM 1501 C CA . GLU B 1 29 ? -8.867 13.117 -9.969 1 95.69 29 GLU B CA 1
ATOM 1502 C C . GLU B 1 29 ? -8.727 12.516 -8.578 1 95.69 29 GLU B C 1
ATOM 1504 O O . GLU B 1 29 ? -8.969 11.32 -8.383 1 95.69 29 GLU B O 1
ATOM 1509 N N . THR B 1 30 ? -8.359 13.375 -7.535 1 97.88 30 THR B N 1
ATOM 1510 C CA . THR B 1 30 ? -7.984 12.766 -6.266 1 97.88 30 THR B CA 1
ATOM 1511 C C . THR B 1 30 ? -8.898 13.258 -5.145 1 97.88 30 THR B C 1
ATOM 1513 O O . THR B 1 30 ? -8.648 12.977 -3.969 1 97.88 30 THR B O 1
ATOM 1516 N N . LEU B 1 31 ? -9.969 14.039 -5.504 1 98.5 31 LEU B N 1
ATOM 1517 C CA . LEU B 1 31 ? -10.93 14.484 -4.504 1 98.5 31 LEU B CA 1
ATOM 1518 C C . LEU B 1 31 ? -11.5 13.297 -3.732 1 98.5 31 LEU B C 1
ATOM 1520 O O . LEU B 1 31 ? -11.469 13.273 -2.5 1 98.5 31 LEU B O 1
ATOM 1524 N N . ILE B 1 32 ? -11.938 12.258 -4.445 1 98.75 32 ILE B N 1
ATOM 1525 C CA . ILE B 1 32 ? -12.594 11.109 -3.822 1 98.75 32 ILE B CA 1
ATOM 1526 C C . ILE B 1 32 ? -11.562 10.281 -3.059 1 98.75 32 ILE B C 1
ATOM 1528 O O . ILE B 1 32 ? -11.898 9.641 -2.059 1 98.75 32 ILE B O 1
ATOM 1532 N N . LEU B 1 33 ? -10.336 10.305 -3.482 1 98.62 33 LEU B N 1
ATOM 1533 C CA . LEU B 1 33 ? -9.266 9.578 -2.812 1 98.62 33 LEU B CA 1
ATOM 1534 C C . LEU B 1 33 ? -9.078 10.078 -1.383 1 98.62 33 LEU B C 1
ATOM 1536 O O . LEU B 1 33 ? -9.055 9.281 -0.442 1 98.62 33 LEU B O 1
ATOM 1540 N N . TYR B 1 34 ? -8.992 11.391 -1.19 1 98.81 34 TYR B N 1
ATOM 1541 C CA . TYR B 1 34 ? -8.852 11.977 0.141 1 98.81 34 TYR B CA 1
ATOM 1542 C C . TYR B 1 34 ? -10.086 11.688 0.99 1 98.81 34 TYR B C 1
ATOM 1544 O O . TYR B 1 34 ? -9.969 11.336 2.166 1 98.81 34 TYR B O 1
ATOM 1552 N N . GLU B 1 35 ? -11.227 11.891 0.387 1 98.88 35 GLU B N 1
ATOM 1553 C CA . GLU B 1 35 ? -12.469 11.625 1.111 1 98.88 35 GLU B CA 1
ATOM 1554 C C . GLU B 1 35 ? -12.523 10.18 1.605 1 98.88 35 GLU B C 1
ATOM 1556 O O . GLU B 1 35 ? -12.836 9.93 2.771 1 98.88 35 GLU B O 1
ATOM 1561 N N . ASP B 1 36 ? -12.234 9.258 0.729 1 98.88 36 ASP B N 1
ATOM 1562 C CA . ASP B 1 36 ? -12.32 7.836 1.055 1 98.88 36 ASP B CA 1
ATOM 1563 C C . ASP B 1 36 ? -11.281 7.453 2.109 1 98.88 36 ASP B C 1
ATOM 1565 O O . ASP B 1 36 ? -11.594 6.727 3.055 1 98.88 36 ASP B O 1
ATOM 1569 N N . CYS B 1 37 ? -10.062 7.918 2 1 98.88 37 CYS B N 1
ATOM 1570 C CA . CYS B 1 37 ? -8.992 7.605 2.947 1 98.88 37 CYS B CA 1
ATOM 1571 C C . CYS B 1 37 ? -9.32 8.156 4.332 1 98.88 37 CYS B C 1
ATOM 1573 O O . CYS B 1 37 ? -9.242 7.43 5.324 1 98.88 37 CYS B O 1
ATOM 1575 N N . ILE B 1 38 ? -9.711 9.43 4.375 1 98.94 38 ILE B N 1
ATOM 1576 C CA . ILE B 1 38 ? -9.961 10.094 5.652 1 98.94 38 ILE B CA 1
ATOM 1577 C C . ILE B 1 38 ? -11.18 9.461 6.328 1 98.94 38 ILE B C 1
ATOM 1579 O O . ILE B 1 38 ? -11.164 9.219 7.539 1 98.94 38 ILE B O 1
ATOM 1583 N N . SER B 1 39 ? -12.172 9.117 5.574 1 98.81 39 SER B N 1
ATOM 1584 C CA . SER B 1 39 ? -13.375 8.516 6.133 1 98.81 39 SER B CA 1
ATOM 1585 C C . SER B 1 39 ? -13.086 7.164 6.766 1 98.81 39 SER B C 1
ATOM 1587 O O . SER B 1 39 ? -13.695 6.797 7.773 1 98.81 39 SER B O 1
ATOM 1589 N N . HIS B 1 40 ? -12.125 6.457 6.277 1 98.62 40 HIS B N 1
ATOM 1590 C CA . HIS B 1 40 ? -11.906 5.078 6.703 1 98.62 40 HIS B CA 1
ATOM 1591 C C . HIS B 1 40 ? -10.844 5.004 7.797 1 98.62 40 HIS B C 1
ATOM 1593 O O . HIS B 1 40 ? -10.5 3.914 8.266 1 98.62 40 HIS B O 1
ATOM 1599 N N . CYS B 1 41 ? -10.297 6.203 8.047 1 98.5 41 CYS B N 1
ATOM 1600 C CA . CYS B 1 41 ? -9.414 6.148 9.211 1 98.5 41 CYS B CA 1
ATOM 1601 C C . CYS B 1 41 ? -10.219 5.965 10.492 1 98.5 41 CYS B C 1
ATOM 1603 O O . CYS B 1 41 ? -9.711 5.398 11.469 1 98.5 41 CYS B O 1
ATOM 1605 N N . ILE B 1 42 ? -11.562 6.383 10.281 1 97.31 42 ILE B N 1
ATOM 1606 C CA . ILE B 1 42 ? -12.477 6.273 11.414 1 97.31 42 ILE B CA 1
ATOM 1607 C C . ILE B 1 42 ? -12.875 4.812 11.609 1 97.31 42 ILE B C 1
ATOM 1609 O O . ILE B 1 42 ? -13.344 4.16 10.68 1 97.31 42 ILE B O 1
ATOM 1613 N N . ASP B 1 43 ? -12.555 4.102 12.602 1 94.56 43 ASP B N 1
ATOM 1614 C CA . ASP B 1 43 ? -12.914 2.746 13 1 94.56 43 ASP B CA 1
ATOM 1615 C C . ASP B 1 43 ? -11.953 1.725 12.406 1 94.56 43 ASP B C 1
ATOM 1617 O O . ASP B 1 43 ? -12.242 0.527 12.383 1 94.56 43 ASP B O 1
ATOM 1621 N N . ALA B 1 44 ? -10.945 2.236 11.727 1 97.44 44 ALA B N 1
ATOM 1622 C CA . ALA B 1 44 ? -9.93 1.314 11.234 1 97.44 44 ALA B CA 1
ATOM 1623 C C . ALA B 1 44 ? -9.461 0.368 12.336 1 97.44 44 ALA B C 1
ATOM 1625 O O . ALA B 1 44 ? -9.273 0.786 13.484 1 97.44 44 ALA B O 1
ATOM 1626 N N . GLU B 1 45 ? -9.344 -0.856 12 1 96.19 45 GLU B N 1
ATOM 1627 C CA . GLU B 1 45 ? -8.812 -1.828 12.945 1 96.19 45 GLU B CA 1
ATOM 1628 C C . GLU B 1 45 ? -7.309 -1.644 13.141 1 96.19 45 GLU B C 1
ATOM 1630 O O . GLU B 1 45 ? -6.793 -1.821 14.242 1 96.19 45 GLU B O 1
ATOM 1635 N N . ASN B 1 46 ? -6.648 -1.246 12.078 1 97.12 46 ASN B N 1
ATOM 1636 C CA . ASN B 1 46 ? -5.211 -1 12.117 1 97.12 46 ASN B CA 1
ATOM 1637 C C . ASN B 1 46 ? -4.898 0.408 12.617 1 97.12 46 ASN B C 1
ATOM 1639 O O . ASN B 1 46 ? -5.754 1.293 12.57 1 97.12 46 ASN B O 1
ATOM 1643 N N . PRO B 1 47 ? -3.703 0.583 13.078 1 97.12 47 PRO B N 1
ATOM 1644 C CA . PRO B 1 47 ? -3.365 1.908 13.602 1 97.12 47 PRO B CA 1
ATOM 1645 C C . PRO B 1 47 ? -3.246 2.963 12.5 1 97.12 47 PRO B C 1
ATOM 1647 O O . PRO B 1 47 ? -3.188 4.16 12.797 1 97.12 47 PRO B O 1
ATOM 1650 N N . LEU B 1 48 ? -3.199 2.559 11.258 1 98.44 48 LEU B N 1
ATOM 1651 C CA . LEU B 1 48 ? -3.141 3.475 10.125 1 98.44 48 LEU B CA 1
ATOM 1652 C C . LEU B 1 48 ? -4.41 3.383 9.281 1 98.44 48 LEU B C 1
ATOM 1654 O O . LEU B 1 48 ? -5.066 2.338 9.25 1 98.44 48 LEU B O 1
ATOM 1658 N N . PRO B 1 49 ? -4.762 4.508 8.633 1 98.75 49 PRO B N 1
ATOM 1659 C CA . PRO B 1 49 ? -4.164 5.844 8.672 1 98.75 49 PRO B CA 1
ATOM 1660 C C . PRO B 1 49 ? -4.695 6.691 9.828 1 98.75 49 PRO B C 1
ATOM 1662 O O . PRO B 1 49 ? -5.582 6.246 10.57 1 98.75 49 PRO B O 1
ATOM 1665 N N . ASP B 1 50 ? -4.07 7.734 10.047 1 98.75 50 ASP B N 1
ATOM 1666 C CA . ASP B 1 50 ? -4.664 8.812 10.828 1 98.75 50 ASP B CA 1
ATOM 1667 C C . ASP B 1 50 ? -4.379 10.172 10.195 1 98.75 50 ASP B C 1
ATOM 1669 O O . ASP B 1 50 ? -3.426 10.32 9.43 1 98.75 50 ASP B O 1
ATOM 1673 N N . TRP B 1 51 ? -5.301 11.07 10.422 1 98.94 51 TRP B N 1
ATOM 1674 C CA . TRP B 1 51 ? -5.219 12.422 9.898 1 98.94 51 TRP B CA 1
ATOM 1675 C C . TRP B 1 51 ? -5.363 13.453 11.016 1 98.94 51 TRP B C 1
ATOM 1677 O O . TRP B 1 51 ? -6.199 13.297 11.906 1 98.94 51 TRP B O 1
ATOM 1687 N N . TYR B 1 52 ? -4.523 14.484 10.938 1 98.94 52 TYR B N 1
ATOM 1688 C CA . TYR B 1 52 ? -4.434 15.453 12.023 1 98.94 52 TYR B CA 1
ATOM 1689 C C . TYR B 1 52 ? -4.691 16.859 11.516 1 98.94 52 TYR B C 1
ATOM 1691 O O . TYR B 1 52 ? -4.23 17.234 10.43 1 98.94 52 TYR B O 1
ATOM 1699 N N . LEU B 1 53 ? -5.406 17.594 12.273 1 98.94 53 LEU B N 1
ATOM 1700 C CA . LEU B 1 53 ? -5.641 19 12.039 1 98.94 53 LEU B CA 1
ATOM 1701 C C . LEU B 1 53 ? -5.066 19.844 13.172 1 98.94 53 LEU B C 1
ATOM 1703 O O . LEU B 1 53 ? -5.16 19.469 14.344 1 98.94 53 LEU B O 1
ATOM 1707 N N . MET B 1 54 ? -4.402 20.875 12.812 1 98.88 54 MET B N 1
ATOM 1708 C CA . MET B 1 54 ? -4.016 21.891 13.781 1 98.88 54 MET B CA 1
ATOM 1709 C C . MET B 1 54 ? -5.039 23.016 13.812 1 98.88 54 MET B C 1
ATOM 1711 O O . MET B 1 54 ? -5.309 23.656 12.789 1 98.88 54 MET B O 1
ATOM 1715 N N . GLU B 1 55 ? -5.605 23.203 14.945 1 98.69 55 GLU B N 1
ATOM 1716 C CA . GLU B 1 55 ? -6.652 24.203 15.133 1 98.69 55 GLU B CA 1
ATOM 1717 C C . GLU B 1 55 ? -6.203 25.312 16.078 1 98.69 55 GLU B C 1
ATOM 1719 O O . GLU B 1 55 ? -5.68 25.031 17.156 1 98.69 55 GLU B O 1
ATOM 1724 N N . LYS B 1 56 ? -6.309 26.5 15.609 1 97.94 56 LYS B N 1
ATOM 1725 C CA . LYS B 1 56 ? -6.023 27.672 16.422 1 97.94 56 LYS B CA 1
ATOM 1726 C C . LYS B 1 56 ? -7.246 28.594 16.516 1 97.94 56 LYS B C 1
ATOM 1728 O O . LYS B 1 56 ? -7.684 29.156 15.516 1 97.94 56 LYS B O 1
ATOM 1733 N N . GLU B 1 57 ? -7.82 28.688 17.734 1 95.94 57 GLU B N 1
ATOM 1734 C CA . GLU B 1 57 ? -8.961 29.562 18 1 95.94 57 GLU B CA 1
ATOM 1735 C C . GLU B 1 57 ? -10.133 29.219 17.078 1 95.94 57 GLU B C 1
ATOM 1737 O O . GLU B 1 57 ? -10.734 30.125 16.484 1 95.94 57 GLU B O 1
ATOM 1742 N N . GLY B 1 58 ? -10.258 27.938 16.797 1 95.06 58 GLY B N 1
ATOM 1743 C CA . GLY B 1 58 ? -11.414 27.469 16.062 1 95.06 58 GLY B CA 1
ATOM 1744 C C . GLY B 1 58 ? -11.164 27.312 14.578 1 95.06 58 GLY B C 1
ATOM 1745 O O . GLY B 1 58 ? -11.945 26.688 13.867 1 95.06 58 GLY B O 1
ATOM 1746 N N . ASP B 1 59 ? -10.031 27.859 14.203 1 97.62 59 ASP B N 1
ATOM 1747 C CA . ASP B 1 59 ? -9.703 27.797 12.781 1 97.62 59 ASP B CA 1
ATOM 1748 C C . ASP B 1 59 ? -8.664 26.703 12.508 1 97.62 59 ASP B C 1
ATOM 1750 O O . ASP B 1 59 ? -7.699 26.562 13.266 1 97.62 59 ASP B O 1
ATOM 1754 N N . ILE B 1 60 ? -8.953 25.953 11.484 1 98.75 60 ILE B N 1
ATOM 1755 C CA . ILE B 1 60 ? -7.934 25 11.07 1 98.75 60 ILE B CA 1
ATOM 1756 C C . ILE B 1 60 ? -6.801 25.719 10.352 1 98.75 60 ILE B C 1
ATOM 1758 O O . ILE B 1 60 ? -7.02 26.391 9.336 1 98.75 60 ILE B O 1
ATOM 1762 N N . ILE B 1 61 ? -5.543 25.625 10.828 1 98.81 61 ILE B N 1
ATOM 1763 C CA . ILE B 1 61 ? -4.441 26.391 10.273 1 98.81 61 ILE B CA 1
ATOM 1764 C C . ILE B 1 61 ? -3.391 25.453 9.688 1 98.81 61 ILE B C 1
ATOM 1766 O O . ILE B 1 61 ? -2.389 25.906 9.125 1 98.81 61 ILE B O 1
ATOM 1770 N N . GLY B 1 62 ? -3.605 24.078 9.82 1 98.88 62 GLY B N 1
ATOM 1771 C CA . GLY B 1 62 ? -2.668 23.094 9.297 1 98.88 62 GLY B CA 1
ATOM 1772 C C . GLY B 1 62 ? -3.158 21.672 9.445 1 98.88 62 GLY B C 1
ATOM 1773 O O . GLY B 1 62 ? -4.215 21.422 10.031 1 98.88 62 GLY B O 1
ATOM 1774 N N . GLY B 1 63 ? -2.391 20.766 8.828 1 98.88 63 GLY B N 1
ATOM 1775 C CA . GLY B 1 63 ? -2.709 19.344 8.93 1 98.88 63 GLY B CA 1
ATOM 1776 C C . GLY B 1 63 ? -1.644 18.453 8.328 1 98.88 63 GLY B C 1
ATOM 1777 O O . GLY B 1 63 ? -0.699 18.938 7.699 1 98.88 63 GLY B O 1
ATOM 1778 N N . ALA B 1 64 ? -1.776 17.203 8.57 1 98.94 64 ALA B N 1
ATOM 1779 C CA . ALA B 1 64 ? -0.906 16.172 8.031 1 98.94 64 ALA B CA 1
ATOM 1780 C C . ALA B 1 64 ? -1.562 14.789 8.133 1 98.94 64 ALA B C 1
ATOM 1782 O O . ALA B 1 64 ? -2.49 14.602 8.922 1 98.94 64 ALA B O 1
ATOM 1783 N N . GLY B 1 65 ? -1.137 13.945 7.359 1 98.88 65 GLY B N 1
ATOM 1784 C CA . GLY B 1 65 ? -1.586 12.562 7.414 1 98.88 65 GLY B CA 1
ATOM 1785 C C . GLY B 1 65 ? -0.487 11.594 7.805 1 98.88 65 GLY B C 1
ATOM 1786 O O . GLY B 1 65 ? 0.697 11.883 7.613 1 98.88 65 GLY B O 1
ATOM 1787 N N . LEU B 1 66 ? -0.831 10.547 8.383 1 98.94 66 LEU B N 1
ATOM 1788 C CA . LEU B 1 66 ? -0.021 9.359 8.656 1 98.94 66 LEU B CA 1
ATOM 1789 C C . LEU B 1 66 ? -0.598 8.133 7.961 1 98.94 66 LEU B C 1
ATOM 1791 O O . LEU B 1 66 ? -1.668 7.648 8.336 1 98.94 66 LEU B O 1
ATOM 1795 N N . ILE B 1 67 ? 0.125 7.652 6.98 1 98.88 67 ILE B N 1
ATOM 1796 C CA . ILE B 1 67 ? -0.483 6.66 6.102 1 98.88 67 ILE B CA 1
ATOM 1797 C C . ILE B 1 67 ? 0.478 5.492 5.898 1 98.88 67 ILE B C 1
ATOM 1799 O O . ILE B 1 67 ? 1.639 5.555 6.309 1 98.88 67 ILE B O 1
ATOM 1803 N N . THR B 1 68 ? -0.058 4.453 5.336 1 98.69 68 THR B N 1
ATOM 1804 C CA . THR B 1 68 ? 0.692 3.209 5.195 1 98.69 68 THR B CA 1
ATOM 1805 C C . THR B 1 68 ? 1.737 3.334 4.09 1 98.69 68 THR B C 1
ATOM 1807 O O . THR B 1 68 ? 2.83 2.771 4.195 1 98.69 68 THR B O 1
ATOM 1810 N N . ASN B 1 69 ? 1.392 3.998 2.971 1 98.81 69 ASN B N 1
ATOM 1811 C CA . ASN B 1 69 ? 2.266 4.191 1.819 1 98.81 69 ASN B CA 1
ATOM 1812 C C . ASN B 1 69 ? 1.864 5.426 1.014 1 98.81 69 ASN B C 1
ATOM 1814 O O . ASN B 1 69 ? 0.688 5.609 0.699 1 98.81 69 ASN B O 1
ATOM 1818 N N . ASP B 1 70 ? 2.82 6.266 0.701 1 98.62 70 ASP B N 1
ATOM 1819 C CA . ASP B 1 70 ? 2.539 7.512 -0.006 1 98.62 70 ASP B CA 1
ATOM 1820 C C . ASP B 1 70 ? 2.652 7.324 -1.517 1 98.62 70 ASP B C 1
ATOM 1822 O O . ASP B 1 70 ? 3.322 8.102 -2.197 1 98.62 70 ASP B O 1
ATOM 1826 N N . PHE B 1 71 ? 2.047 6.207 -2.041 1 98.44 71 PHE B N 1
ATOM 1827 C CA . PHE B 1 71 ? 1.993 5.848 -3.453 1 98.44 71 PHE B CA 1
ATOM 1828 C C . PHE B 1 71 ? 3.387 5.855 -4.07 1 98.44 71 PHE B C 1
ATOM 1830 O O . PHE B 1 71 ? 3.619 6.512 -5.086 1 98.44 71 PHE B O 1
ATOM 1837 N N . ILE B 1 72 ? 4.27 5.156 -3.443 1 98.69 72 ILE B N 1
ATOM 1838 C CA . ILE B 1 72 ? 5.68 5.117 -3.812 1 98.69 72 ILE B CA 1
ATOM 1839 C C . ILE B 1 72 ? 6.195 3.684 -3.742 1 98.69 72 ILE B C 1
ATOM 1841 O O . ILE B 1 72 ? 5.617 2.842 -3.051 1 98.69 72 ILE B O 1
ATOM 1845 N N . SER B 1 73 ? 7.273 3.35 -4.391 1 98.81 73 SER B N 1
ATOM 1846 C CA . SER B 1 73 ? 7.785 2.006 -4.645 1 98.81 73 SER B CA 1
ATOM 1847 C C . SER B 1 73 ? 8.258 1.343 -3.355 1 98.81 73 SER B C 1
ATOM 1849 O O . SER B 1 73 ? 8.305 0.115 -3.264 1 98.81 73 SER B O 1
ATOM 1851 N N . ARG B 1 74 ? 8.641 2.104 -2.373 1 98.75 74 ARG B N 1
ATOM 1852 C CA . ARG B 1 74 ? 9.273 1.584 -1.165 1 98.75 74 ARG B CA 1
ATOM 1853 C C . ARG B 1 74 ? 8.234 1.042 -0.191 1 98.75 74 ARG B C 1
ATOM 1855 O O . ARG B 1 74 ? 8.023 1.608 0.884 1 98.75 74 ARG B O 1
ATOM 1862 N N . MET B 1 75 ? 7.711 -0.11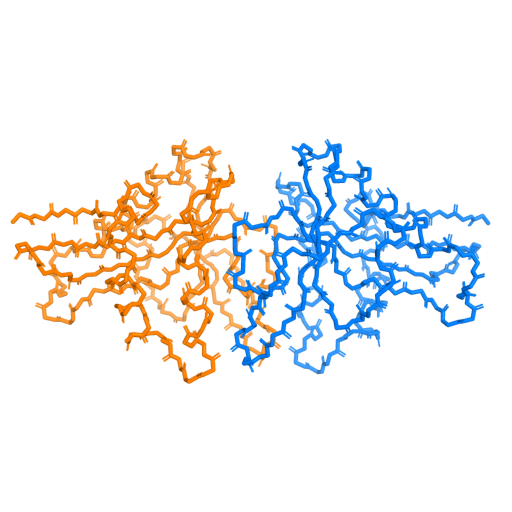3 -0.539 1 98.81 75 MET B N 1
ATOM 1863 C CA . MET B 1 75 ? 6.668 -0.783 0.232 1 98.81 75 MET B CA 1
ATOM 1864 C C . MET B 1 75 ? 7.234 -1.366 1.521 1 98.81 75 MET B C 1
ATOM 1866 O O . MET B 1 75 ? 6.48 -1.771 2.408 1 98.81 75 MET B O 1
ATOM 1870 N N . ASP B 1 76 ? 8.539 -1.365 1.689 1 98.75 76 ASP B N 1
ATOM 1871 C CA . ASP B 1 76 ? 9.211 -1.884 2.877 1 98.75 76 ASP B CA 1
ATOM 1872 C C . ASP B 1 76 ? 9.242 -0.838 3.988 1 98.75 76 ASP B C 1
ATOM 1874 O O . ASP B 1 76 ? 9.562 -1.155 5.137 1 98.75 76 ASP B O 1
ATOM 1878 N N . LEU B 1 77 ? 8.906 0.386 3.637 1 98.75 77 LEU B N 1
ATOM 1879 C CA . LEU B 1 77 ? 8.961 1.497 4.582 1 98.75 77 LEU B CA 1
ATOM 1880 C C . LEU B 1 77 ? 7.562 1.949 4.977 1 98.75 77 LEU B C 1
ATOM 1882 O O . LEU B 1 77 ? 6.758 2.318 4.117 1 98.75 77 LEU B O 1
ATOM 1886 N N . TYR B 1 78 ? 7.227 1.918 6.273 1 98.56 78 TYR B N 1
ATOM 1887 C CA . TYR B 1 78 ? 6.004 2.475 6.84 1 98.56 78 TYR B CA 1
ATOM 1888 C C . TYR B 1 78 ? 6.141 2.656 8.352 1 98.56 78 TYR B C 1
ATOM 1890 O O . TYR B 1 78 ? 6.914 1.951 9 1 98.56 78 TYR B O 1
ATOM 1898 N N . PRO B 1 79 ? 5.414 3.721 8.836 1 98.81 79 PRO B N 1
ATOM 1899 C CA . PRO B 1 79 ? 4.422 4.566 8.164 1 98.81 79 PRO B CA 1
ATOM 1900 C C . PRO B 1 79 ? 5.035 5.824 7.559 1 98.81 79 PRO B C 1
ATOM 1902 O O . PRO B 1 79 ? 6.223 6.098 7.762 1 98.81 79 PRO B O 1
ATOM 1905 N N . TRP B 1 80 ? 4.18 6.617 6.801 1 98.94 80 TRP B N 1
ATOM 1906 C CA . TRP B 1 80 ? 4.621 7.809 6.082 1 98.94 80 TRP B CA 1
ATOM 1907 C C . TRP B 1 80 ? 3.873 9.047 6.566 1 98.94 80 TRP B C 1
ATOM 1909 O O . TRP B 1 80 ? 2.652 9.008 6.746 1 98.94 80 TRP B O 1
ATOM 1919 N N . LEU B 1 81 ? 4.613 10.094 6.832 1 98.88 81 LEU B N 1
ATOM 1920 C CA . LEU B 1 81 ? 4.039 11.43 6.977 1 98.88 81 LEU B CA 1
ATOM 1921 C C . LEU B 1 81 ? 3.723 12.031 5.617 1 98.88 81 LEU B C 1
ATOM 1923 O O . LEU B 1 81 ? 4.59 12.094 4.742 1 98.88 81 LEU B O 1
ATOM 1927 N N . CYS B 1 82 ? 2.469 12.492 5.406 1 98.69 82 CYS B N 1
ATOM 1928 C CA . CYS B 1 82 ? 2.096 13.062 4.117 1 98.69 82 CYS B CA 1
ATOM 1929 C C . CYS B 1 82 ? 1.222 14.297 4.301 1 98.69 82 CYS B C 1
ATOM 1931 O O . CYS B 1 82 ? 0.746 14.57 5.406 1 98.69 82 CYS B O 1
ATOM 1933 N N . ALA B 1 83 ? 1.103 15.07 3.244 1 98.56 83 ALA B N 1
ATOM 1934 C CA . ALA B 1 83 ? 0.146 16.156 3.102 1 98.56 83 ALA B CA 1
ATOM 1935 C C . ALA B 1 83 ? 0.319 17.188 4.215 1 98.56 83 ALA B C 1
ATOM 1937 O O . ALA B 1 83 ? -0.664 17.734 4.73 1 98.56 83 ALA B O 1
ATOM 1938 N N . LEU B 1 84 ? 1.532 17.359 4.641 1 98.56 84 LEU B N 1
ATOM 1939 C CA . LEU B 1 84 ? 1.8 18.422 5.609 1 98.56 84 LEU B CA 1
ATOM 1940 C C . LEU B 1 84 ? 1.533 19.797 5 1 98.56 84 LEU B C 1
ATOM 1942 O O . LEU B 1 84 ? 2.004 20.094 3.9 1 98.56 84 LEU B O 1
ATOM 1946 N N . TYR B 1 85 ? 0.72 20.562 5.652 1 98.62 85 TYR B N 1
ATOM 1947 C CA . TYR B 1 85 ? 0.427 21.922 5.191 1 98.62 85 TYR B CA 1
ATOM 1948 C C . TYR B 1 85 ? 0.145 22.844 6.371 1 98.62 85 TYR B C 1
ATOM 1950 O O . TYR B 1 85 ? -0.516 22.453 7.336 1 98.62 85 TYR B O 1
ATOM 1958 N N . VAL B 1 86 ? 0.689 23.969 6.395 1 98.62 86 VAL B N 1
ATOM 1959 C CA . VAL B 1 86 ? 0.382 25.078 7.289 1 98.62 86 VAL B CA 1
ATOM 1960 C C . VAL B 1 86 ? -0.036 26.297 6.477 1 98.62 86 VAL B C 1
ATOM 1962 O O . VAL B 1 86 ? 0.625 26.656 5.5 1 98.62 86 VAL B O 1
ATOM 1965 N N . GLU B 1 87 ? -1.177 26.906 6.871 1 98.75 87 GLU B N 1
ATOM 1966 C CA . GLU B 1 87 ? -1.626 28.109 6.176 1 98.75 87 GLU B CA 1
ATOM 1967 C C . GLU B 1 87 ? -0.498 29.125 6.055 1 98.75 87 GLU B C 1
ATOM 1969 O O . GLU B 1 87 ? 0.274 29.328 6.996 1 98.75 87 GLU B O 1
ATOM 1974 N N . GLU B 1 88 ? -0.439 29.703 4.875 1 98.12 88 GLU B N 1
ATOM 1975 C CA . GLU B 1 88 ? 0.647 30.625 4.578 1 98.12 88 GLU B CA 1
ATOM 1976 C C . GLU B 1 88 ? 0.737 31.734 5.637 1 98.12 88 GLU B C 1
ATOM 1978 O O . GLU B 1 88 ? 1.833 32.094 6.066 1 98.12 88 GLU B O 1
ATOM 1983 N N . SER B 1 89 ? -0.327 32.219 6.066 1 97.81 89 SER B N 1
ATOM 1984 C CA . SER B 1 89 ? -0.382 33.344 7.02 1 97.81 89 SER B CA 1
ATOM 1985 C C . SER B 1 89 ? 0.132 32.906 8.391 1 97.81 89 SER B C 1
ATOM 1987 O O . SER B 1 89 ? 0.377 33.75 9.258 1 97.81 89 SER B O 1
ATOM 1989 N N . HIS B 1 90 ? 0.357 31.625 8.586 1 98 90 HIS B N 1
ATOM 1990 C CA . HIS B 1 90 ? 0.764 31.125 9.898 1 98 90 HIS B CA 1
ATOM 1991 C C . HIS B 1 90 ? 2.15 30.5 9.844 1 98 90 HIS B C 1
ATOM 1993 O O . HIS B 1 90 ? 2.594 29.875 10.805 1 98 90 HIS B O 1
ATOM 1999 N N . ARG B 1 91 ? 2.801 30.641 8.75 1 97.06 91 ARG B N 1
ATOM 2000 C CA . ARG B 1 91 ? 4.133 30.062 8.586 1 97.06 91 ARG B CA 1
ATOM 2001 C C . ARG B 1 91 ? 5.191 30.922 9.266 1 97.06 91 ARG B C 1
ATOM 2003 O O . ARG B 1 91 ? 4.926 32.062 9.625 1 97.06 91 ARG B O 1
ATOM 2010 N N . GLY B 1 92 ? 6.301 30.25 9.523 1 95.69 92 GLY B N 1
ATOM 2011 C CA . GLY B 1 92 ? 7.391 30.953 10.195 1 95.69 92 GLY B CA 1
ATOM 2012 C C . GLY B 1 92 ? 7.195 31.062 11.695 1 95.69 92 GLY B C 1
ATOM 2013 O O . GLY B 1 92 ? 7.863 31.859 12.352 1 95.69 92 GLY B O 1
ATOM 2014 N N . LYS B 1 93 ? 6.273 30.297 12.32 1 97 93 LYS B N 1
ATOM 2015 C CA . LYS B 1 93 ? 5.949 30.375 13.742 1 97 93 LYS B CA 1
ATOM 2016 C C . LYS B 1 93 ? 6.203 29.047 14.445 1 97 93 LYS B C 1
ATOM 2018 O O . LYS B 1 93 ? 5.852 28.875 15.609 1 97 93 LYS B O 1
ATOM 2023 N N . G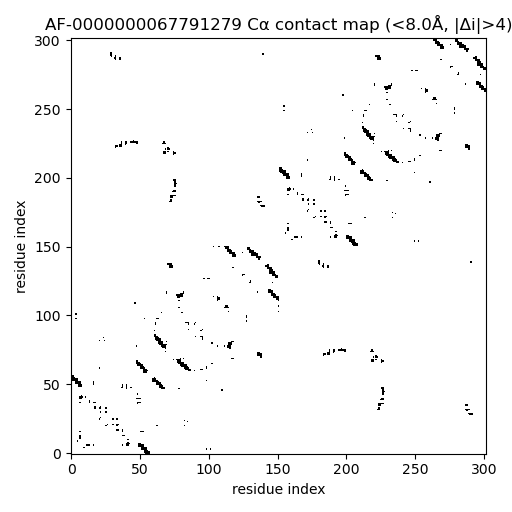LY B 1 94 ? 6.664 28.078 13.609 1 96.88 94 GLY B N 1
ATOM 2024 C CA . GLY B 1 94 ? 7.039 26.797 14.203 1 96.88 94 GLY B CA 1
ATOM 2025 C C . GLY B 1 94 ? 5.918 25.781 14.188 1 96.88 94 GLY B C 1
ATOM 2026 O O . GLY B 1 94 ? 6.066 24.672 14.727 1 96.88 94 GLY B O 1
ATOM 2027 N N . TYR B 1 95 ? 4.824 26.062 13.555 1 98.19 95 TYR B N 1
ATOM 2028 C CA . TYR B 1 95 ? 3.652 25.188 13.609 1 98.19 95 TYR B CA 1
ATOM 2029 C C . TYR B 1 95 ? 3.9 23.891 12.852 1 98.19 95 TYR B C 1
ATOM 2031 O O . TYR B 1 95 ? 3.438 22.828 13.266 1 98.19 95 TYR B O 1
ATOM 2039 N N . ALA B 1 96 ? 4.605 23.984 11.781 1 97.94 96 ALA B N 1
ATOM 2040 C CA . ALA B 1 96 ? 4.941 22.766 11.055 1 97.94 96 ALA B CA 1
ATOM 2041 C C . ALA B 1 96 ? 5.746 21.812 11.938 1 97.94 96 ALA B C 1
ATOM 2043 O O . ALA B 1 96 ? 5.477 20.609 11.969 1 97.94 96 ALA B O 1
ATOM 2044 N N . GLY B 1 97 ? 6.707 22.391 12.602 1 97.94 97 GLY B N 1
ATOM 2045 C CA . GLY B 1 97 ? 7.504 21.578 13.516 1 97.94 97 GLY B CA 1
ATOM 2046 C C . GLY B 1 97 ? 6.68 20.938 14.609 1 97.94 97 GLY B C 1
ATOM 2047 O O . GLY B 1 97 ? 6.906 19.781 14.961 1 97.94 97 GLY B O 1
ATOM 2048 N N . GLN B 1 98 ? 5.785 21.656 15.141 1 98.19 98 GLN B N 1
ATOM 2049 C CA . GLN B 1 98 ? 4.914 21.141 16.172 1 98.19 98 GLN B CA 1
ATOM 2050 C C . GLN B 1 98 ? 4.059 19.984 15.648 1 98.19 98 GLN B C 1
ATOM 2052 O O . GLN B 1 98 ? 3.865 18.984 16.344 1 98.19 98 GLN B O 1
ATOM 2057 N N . LEU B 1 99 ? 3.539 20.141 14.5 1 98.44 99 LEU B N 1
ATOM 2058 C CA . LEU B 1 99 ? 2.736 19.109 13.859 1 98.44 99 LEU B CA 1
ATOM 2059 C C . LEU B 1 99 ? 3.572 17.859 13.609 1 98.44 99 LEU B C 1
ATOM 2061 O O . LEU B 1 99 ? 3.135 16.734 13.906 1 98.44 99 LEU B O 1
ATOM 2065 N N . ILE B 1 100 ? 4.789 18.047 13.094 1 98.69 100 ILE B N 1
ATOM 2066 C CA . ILE B 1 100 ? 5.691 16.938 12.812 1 98.69 100 ILE B CA 1
ATOM 2067 C C . ILE B 1 100 ? 6.004 16.188 14.102 1 98.69 100 ILE B C 1
ATOM 2069 O O . ILE B 1 100 ? 5.895 14.953 14.148 1 98.69 100 ILE B O 1
ATOM 2073 N N . GLU B 1 101 ? 6.34 16.953 15.117 1 98.75 101 GLU B N 1
ATOM 2074 C CA . GLU B 1 101 ? 6.688 16.312 16.391 1 98.75 101 GLU B CA 1
ATOM 2075 C C . GLU B 1 101 ? 5.5 15.539 16.953 1 98.75 101 GLU B C 1
ATOM 2077 O O . GLU B 1 101 ? 5.676 14.469 17.547 1 98.75 101 GLU B O 1
ATOM 2082 N N . TYR B 1 102 ? 4.355 16.078 16.844 1 98.81 102 TYR B N 1
ATOM 2083 C CA . TYR B 1 102 ? 3.16 15.383 17.297 1 98.81 102 TYR B CA 1
ATOM 2084 C C . TYR B 1 102 ? 2.977 14.07 16.547 1 98.81 102 TYR B C 1
ATOM 2086 O O . TYR B 1 102 ? 2.709 13.031 17.141 1 98.81 102 TYR B O 1
ATOM 2094 N N . VAL B 1 103 ? 3.076 14.07 15.227 1 98.81 103 VAL B N 1
ATOM 2095 C CA . VAL B 1 103 ? 2.92 12.875 14.398 1 98.81 103 VAL B CA 1
ATOM 2096 C C . VAL B 1 103 ? 3.996 11.852 14.758 1 98.81 103 VAL B C 1
ATOM 2098 O O . VAL B 1 103 ? 3.73 10.648 14.805 1 98.81 103 VAL B O 1
ATOM 2101 N N . VAL B 1 104 ? 5.219 12.344 15.008 1 98.81 104 VAL B N 1
ATOM 2102 C CA . VAL B 1 104 ? 6.316 11.477 15.43 1 98.81 104 VAL B CA 1
ATOM 2103 C C . VAL B 1 104 ? 5.934 10.75 16.719 1 98.81 104 VAL B C 1
ATOM 2105 O O . VAL B 1 104 ? 6.109 9.539 16.828 1 98.81 104 VAL B O 1
ATOM 2108 N N . GLN B 1 105 ? 5.406 11.492 17.672 1 98.69 105 GLN B N 1
ATOM 2109 C CA . GLN B 1 105 ? 4.992 10.906 18.938 1 98.69 105 GLN B CA 1
ATOM 2110 C C . GLN B 1 105 ? 3.885 9.875 18.734 1 98.69 105 GLN B C 1
ATOM 2112 O O . GLN B 1 105 ? 3.914 8.797 19.344 1 98.69 105 GLN B O 1
ATOM 2117 N N . GLN B 1 106 ? 2.891 10.18 17.938 1 98.62 106 GLN B N 1
ATOM 2118 C CA . GLN B 1 106 ? 1.804 9.25 17.656 1 98.62 106 GLN B CA 1
ATOM 2119 C C . GLN B 1 106 ? 2.322 7.996 16.969 1 98.62 106 GLN B C 1
ATOM 2121 O O . GLN B 1 106 ? 1.846 6.891 17.234 1 98.62 106 GLN B O 1
ATOM 2126 N N . THR B 1 107 ? 3.248 8.195 16.047 1 98.75 107 THR B N 1
ATOM 2127 C CA . THR B 1 107 ? 3.859 7.086 15.32 1 98.75 107 THR B CA 1
ATOM 2128 C C . THR B 1 107 ? 4.547 6.129 16.297 1 98.75 107 THR B C 1
ATOM 2130 O O . THR B 1 107 ? 4.359 4.91 16.219 1 98.75 107 THR B O 1
ATOM 2133 N N . HIS B 1 108 ? 5.305 6.699 17.219 1 98.62 108 HIS B N 1
ATOM 2134 C CA . HIS B 1 108 ? 5.996 5.898 18.234 1 98.62 108 HIS B CA 1
ATOM 2135 C C . HIS B 1 108 ? 5.004 5.176 19.141 1 98.62 108 HIS B C 1
ATOM 2137 O O . HIS B 1 108 ? 5.184 3.996 19.438 1 98.62 108 HIS B O 1
ATOM 2143 N N . ARG B 1 109 ? 3.955 5.855 19.531 1 98.12 109 ARG B N 1
ATOM 2144 C CA . ARG B 1 109 ? 2.934 5.281 20.406 1 98.12 109 ARG B CA 1
ATOM 2145 C C . ARG B 1 109 ? 2.225 4.117 19.734 1 98.12 109 ARG B C 1
ATOM 2147 O O . ARG B 1 109 ? 1.826 3.154 20.391 1 98.12 109 ARG B O 1
ATOM 2154 N N . ALA B 1 110 ? 2.129 4.191 18.422 1 97.56 110 ALA B N 1
ATOM 2155 C CA . ALA B 1 110 ? 1.468 3.141 17.656 1 97.56 110 ALA B CA 1
ATOM 2156 C C . ALA B 1 110 ? 2.375 1.924 17.5 1 97.56 110 ALA B C 1
ATOM 2158 O O . ALA B 1 110 ? 1.962 0.905 16.938 1 97.56 110 ALA B O 1
ATOM 2159 N N . GLY B 1 111 ? 3.635 2.031 17.859 1 97.19 111 GLY B N 1
ATOM 2160 C CA . GLY B 1 111 ? 4.516 0.875 17.906 1 97.19 111 GLY B CA 1
ATOM 2161 C C . GLY B 1 111 ? 5.543 0.866 16.797 1 97.19 111 GLY B C 1
ATOM 2162 O O . GLY B 1 111 ? 6.285 -0.106 16.625 1 97.19 111 GLY B O 1
ATOM 2163 N N . PHE B 1 112 ? 5.598 1.933 16.031 1 97.88 112 PHE B N 1
ATOM 2164 C CA . PHE B 1 112 ? 6.559 1.995 14.945 1 97.88 112 PHE B CA 1
ATOM 2165 C C . PHE B 1 112 ? 7.879 2.586 15.414 1 97.88 112 PHE B C 1
ATOM 2167 O O . PHE B 1 112 ? 7.902 3.434 16.312 1 97.88 112 PHE B O 1
ATOM 2174 N N . SER B 1 113 ? 8.969 2.236 14.727 1 98.19 113 SER B N 1
ATOM 2175 C CA . SER B 1 113 ? 10.297 2.668 15.148 1 98.19 113 SER B CA 1
ATOM 2176 C C . SER B 1 113 ? 10.867 3.713 14.188 1 98.19 113 SER B C 1
ATOM 2178 O O . SER B 1 113 ? 11.93 4.289 14.453 1 98.19 113 SER B O 1
ATOM 2180 N N . GLN B 1 114 ? 10.219 3.924 13.07 1 98.62 114 GLN B N 1
ATOM 2181 C CA . GLN B 1 114 ? 10.641 4.898 12.07 1 98.62 114 GLN B CA 1
ATOM 2182 C C . GLN B 1 114 ? 9.445 5.645 11.492 1 98.62 114 GLN B C 1
ATOM 2184 O O . GLN B 1 114 ? 8.312 5.156 11.547 1 98.62 114 GLN B O 1
ATOM 2189 N N . LEU B 1 115 ? 9.633 6.781 11.047 1 98.88 115 LEU B N 1
ATOM 2190 C CA . LEU B 1 115 ? 8.695 7.59 10.273 1 98.88 115 LEU B CA 1
ATOM 2191 C C . LEU B 1 115 ? 9.336 8.062 8.969 1 98.88 115 LEU B C 1
ATOM 2193 O O . LEU B 1 115 ? 10.484 8.5 8.961 1 98.88 115 LEU B O 1
ATOM 2197 N N . HIS B 1 116 ? 8.633 7.906 7.871 1 98.88 116 HIS B N 1
ATOM 2198 C CA . HIS B 1 116 ? 9.18 8.234 6.559 1 98.88 116 HIS B CA 1
ATOM 2199 C C . HIS B 1 116 ? 8.359 9.336 5.883 1 98.88 116 HIS B C 1
ATOM 2201 O O . HIS B 1 116 ? 7.203 9.562 6.246 1 98.88 116 HIS B O 1
ATOM 2207 N N . LEU B 1 117 ? 8.891 10.031 5.004 1 98.81 117 LEU B N 1
ATOM 2208 C CA . LEU B 1 117 ? 8.195 10.93 4.094 1 98.81 117 LEU B CA 1
ATOM 2209 C C . LEU B 1 117 ? 8.938 11.047 2.766 1 98.81 117 LEU B C 1
ATOM 2211 O O . LEU B 1 117 ? 10.094 10.633 2.66 1 98.81 117 LEU B O 1
ATOM 2215 N N . CYS B 1 118 ? 8.258 11.492 1.771 1 98.5 118 CYS B N 1
ATOM 2216 C CA . CYS B 1 118 ? 8.906 11.789 0.499 1 98.5 118 CYS B CA 1
ATOM 2217 C C . CYS B 1 118 ? 8.586 13.203 0.039 1 98.5 118 CYS B C 1
ATOM 2219 O O . CYS B 1 118 ? 7.496 13.719 0.299 1 98.5 118 CYS B O 1
ATOM 2221 N N . THR B 1 119 ? 9.539 13.852 -0.5 1 96.81 119 THR B N 1
ATOM 2222 C CA . THR B 1 119 ? 9.391 15.258 -0.863 1 96.81 119 THR B CA 1
ATOM 2223 C C . THR B 1 119 ? 10.422 15.664 -1.909 1 96.81 119 THR B C 1
ATOM 2225 O O . THR B 1 119 ? 11.406 14.953 -2.119 1 96.81 119 THR B O 1
ATOM 2228 N N . GLU B 1 120 ? 10.109 16.703 -2.627 1 90.44 120 GLU B N 1
ATOM 2229 C CA . GLU B 1 120 ? 11.094 17.359 -3.482 1 90.44 120 GLU B CA 1
ATOM 2230 C C . GLU B 1 120 ? 11.734 18.547 -2.777 1 90.44 120 GLU B C 1
ATOM 22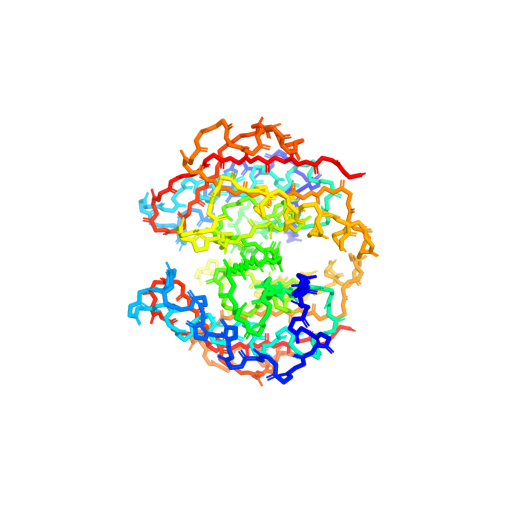32 O O . GLU B 1 120 ? 12.711 19.109 -3.268 1 90.44 120 GLU B O 1
ATOM 2237 N N . LEU B 1 121 ? 11.094 18.875 -1.656 1 83.69 121 LEU B N 1
ATOM 2238 C CA . LEU B 1 121 ? 11.617 20 -0.883 1 83.69 121 LEU B CA 1
ATOM 2239 C C . LEU B 1 121 ? 12.914 19.625 -0.185 1 83.69 121 LEU B C 1
ATOM 2241 O O . LEU B 1 121 ? 13.016 18.562 0.427 1 83.69 121 LEU B O 1
ATOM 2245 N N . LEU B 1 122 ? 13.859 20.547 -0.27 1 85.88 122 LEU B N 1
ATOM 2246 C CA . LEU B 1 122 ? 15.164 20.281 0.334 1 85.88 122 LEU B CA 1
ATOM 2247 C C . LEU B 1 122 ? 15.305 21.031 1.662 1 85.88 122 LEU B C 1
ATOM 2249 O O . LEU B 1 122 ? 14.734 22.109 1.84 1 85.88 122 LEU B O 1
ATOM 2253 N N . ASP B 1 123 ? 15.984 20.453 2.59 1 85.94 123 ASP B N 1
ATOM 2254 C CA . ASP B 1 123 ? 16.562 21.062 3.777 1 85.94 123 ASP B CA 1
ATOM 2255 C C . ASP B 1 123 ? 15.484 21.438 4.793 1 85.94 123 ASP B C 1
ATOM 2257 O O . ASP B 1 123 ? 15.766 22.109 5.785 1 85.94 123 ASP B O 1
ATOM 2261 N N . PHE B 1 124 ? 14.289 21.062 4.562 1 93.12 124 PHE B N 1
ATOM 2262 C CA . PHE B 1 124 ? 13.266 21.422 5.527 1 93.12 124 PHE B CA 1
ATOM 2263 C C . PHE B 1 124 ? 13.141 20.375 6.621 1 93.12 124 PHE B C 1
ATOM 2265 O O . PHE B 1 124 ? 13.141 20.703 7.809 1 93.12 124 PHE B O 1
ATOM 2272 N N . TYR B 1 125 ? 13.117 19.172 6.289 1 96.88 125 TYR B N 1
ATOM 2273 C CA . TYR B 1 125 ? 12.766 18.109 7.23 1 96.88 125 TYR B CA 1
ATOM 2274 C C . TYR B 1 125 ? 13.984 17.672 8.031 1 96.88 125 TYR B C 1
ATOM 2276 O O . TYR B 1 125 ? 13.852 17.016 9.07 1 96.88 125 TYR B O 1
ATOM 2284 N N . GLU B 1 126 ? 15.18 18.016 7.559 1 95.75 126 GLU B N 1
ATOM 2285 C CA . GLU B 1 126 ? 16.406 17.672 8.281 1 95.75 126 GLU B CA 1
ATOM 2286 C C . GLU B 1 126 ? 16.438 18.328 9.656 1 95.75 126 GLU B C 1
ATOM 2288 O O . GLU B 1 126 ? 16.969 17.75 10.609 1 95.75 126 GLU B O 1
ATOM 2293 N N . ARG B 1 127 ? 15.812 19.469 9.812 1 94.75 127 ARG B N 1
ATOM 2294 C CA . ARG B 1 127 ? 15.789 20.188 11.078 1 94.75 127 ARG B CA 1
ATOM 2295 C C . ARG B 1 127 ? 14.898 19.469 12.094 1 94.75 127 ARG B C 1
ATOM 2297 O O . ARG B 1 127 ? 14.984 19.734 13.297 1 94.75 127 ARG B O 1
ATOM 2304 N N . TYR B 1 128 ? 14.109 18.547 11.594 1 96.62 128 TYR B N 1
ATOM 2305 C CA . TYR B 1 128 ? 13.188 17.844 12.477 1 96.62 128 TYR B CA 1
ATOM 2306 C C . TYR B 1 128 ? 13.586 16.391 12.633 1 96.62 128 TYR B C 1
ATOM 2308 O O . TYR B 1 128 ? 12.742 15.531 12.914 1 96.62 128 TYR B O 1
ATOM 2316 N N . GLY B 1 129 ? 14.875 16.047 12.328 1 97.5 129 GLY B N 1
ATOM 2317 C CA . GLY B 1 129 ? 15.406 14.727 12.633 1 97.5 129 GLY B CA 1
ATOM 2318 C C . GLY B 1 129 ? 15.305 13.75 11.469 1 97.5 129 GLY B C 1
ATOM 2319 O O . GLY B 1 129 ? 15.664 12.578 11.602 1 97.5 129 GLY B O 1
ATOM 2320 N N . PHE B 1 130 ? 14.82 14.25 10.336 1 98.44 130 PHE B N 1
ATOM 2321 C CA . PHE B 1 130 ? 14.773 13.398 9.156 1 98.44 130 PHE B CA 1
ATOM 2322 C C . PHE B 1 130 ? 16.078 13.453 8.391 1 98.44 130 PHE B C 1
ATOM 2324 O O . PHE B 1 130 ? 16.75 14.492 8.367 1 98.44 130 PHE B O 1
ATOM 2331 N N . HIS B 1 131 ? 16.391 12.344 7.754 1 97.56 131 HIS B N 1
ATOM 2332 C CA . HIS B 1 131 ? 17.578 12.266 6.918 1 97.56 131 HIS B CA 1
ATOM 2333 C C . HIS B 1 131 ? 17.266 11.609 5.578 1 97.56 131 HIS B C 1
ATOM 2335 O O . HIS B 1 131 ? 16.453 10.68 5.508 1 97.56 131 HIS B O 1
ATOM 2341 N N . LEU B 1 132 ? 17.938 12.125 4.609 1 97.38 132 LEU B N 1
ATOM 2342 C CA . LEU B 1 132 ? 17.781 11.539 3.281 1 97.38 132 LEU B CA 1
ATOM 2343 C C . LEU B 1 132 ? 18.266 10.094 3.271 1 97.38 132 LEU B C 1
ATOM 2345 O O . LEU B 1 132 ? 19.406 9.805 3.66 1 97.38 132 LEU B O 1
ATOM 2349 N N . THR B 1 133 ? 17.406 9.211 2.855 1 97.5 133 THR B N 1
ATOM 2350 C CA . THR B 1 133 ? 17.766 7.801 2.916 1 97.5 133 THR B CA 1
ATOM 2351 C C . THR B 1 133 ? 17.719 7.168 1.529 1 97.5 133 THR B C 1
ATOM 2353 O O . THR B 1 133 ? 18.109 6.016 1.351 1 97.5 133 THR B O 1
ATOM 2356 N N . GLY B 1 134 ? 17.266 7.871 0.575 1 97.06 134 GLY B N 1
ATOM 2357 C CA . GLY B 1 134 ? 17.25 7.34 -0.779 1 97.06 134 GLY B CA 1
ATOM 2358 C C . GLY B 1 134 ? 16.188 7.984 -1.662 1 97.06 134 GLY B C 1
ATOM 2359 O O . GLY B 1 134 ? 15.734 9.094 -1.383 1 97.06 134 GLY B O 1
ATOM 2360 N N . MET B 1 135 ? 15.906 7.277 -2.779 1 98.06 135 MET B N 1
ATOM 2361 C CA . MET B 1 135 ? 14.891 7.688 -3.744 1 98.06 135 MET B CA 1
ATOM 2362 C C . MET B 1 135 ? 13.781 6.645 -3.844 1 98.06 135 MET B C 1
ATOM 2364 O O . MET B 1 135 ? 13.992 5.473 -3.521 1 98.06 135 MET B O 1
ATOM 2368 N N . GLY B 1 136 ? 12.633 7.051 -4.156 1 98.56 136 GLY B N 1
ATOM 2369 C CA . GLY B 1 136 ? 11.523 6.188 -4.52 1 98.56 136 GLY B CA 1
ATOM 2370 C C . GLY B 1 136 ? 10.82 6.617 -5.793 1 98.56 136 GLY B C 1
ATOM 2371 O O . GLY B 1 136 ? 11.109 7.684 -6.34 1 98.56 136 GLY B O 1
ATOM 2372 N N . TYR B 1 137 ? 9.953 5.793 -6.254 1 98.62 137 TYR B N 1
ATOM 2373 C CA . TYR B 1 137 ? 9.336 5.988 -7.562 1 98.62 137 TYR B CA 1
ATOM 2374 C C . TYR B 1 137 ? 7.824 5.816 -7.488 1 98.62 137 TYR B C 1
ATOM 2376 O O . TYR B 1 137 ? 7.328 4.914 -6.812 1 98.62 137 TYR B O 1
ATOM 2384 N N . HIS B 1 138 ? 7.145 6.684 -8.133 1 98.44 138 HIS B N 1
ATOM 2385 C CA . HIS B 1 138 ? 5.688 6.676 -8.133 1 98.44 138 HIS B CA 1
ATOM 2386 C C . HIS B 1 138 ? 5.137 5.965 -9.367 1 98.44 138 HIS B C 1
ATOM 2388 O O . HIS B 1 138 ? 5.82 5.871 -10.391 1 98.44 138 HIS B O 1
ATOM 2394 N N . PRO B 1 139 ? 3.908 5.469 -9.352 1 97.62 139 PRO B N 1
ATOM 2395 C CA . PRO B 1 139 ? 3.357 4.703 -10.477 1 97.62 139 PRO B CA 1
ATOM 2396 C C . PRO B 1 139 ? 3.035 5.582 -11.688 1 97.62 139 PRO B C 1
ATOM 2398 O O . PRO B 1 139 ? 2.66 5.07 -12.742 1 97.62 139 PRO B O 1
ATOM 2401 N N . TRP B 1 140 ? 3.104 6.906 -11.547 1 96.69 140 TRP B N 1
ATOM 2402 C CA . TRP B 1 140 ? 2.854 7.801 -12.672 1 96.69 140 TRP B CA 1
ATOM 2403 C C . TRP B 1 140 ? 4.164 8.289 -13.281 1 96.69 140 TRP B C 1
ATOM 2405 O O . TRP B 1 140 ? 4.18 9.25 -14.055 1 96.69 140 TRP B O 1
ATOM 2415 N N . GLY B 1 141 ? 5.328 7.703 -12.883 1 97 141 GLY B N 1
ATOM 2416 C CA . GLY B 1 141 ? 6.586 7.902 -13.586 1 97 141 GLY B CA 1
ATOM 2417 C C . GLY B 1 141 ? 7.492 8.914 -12.914 1 97 141 GLY B C 1
ATOM 2418 O O . GLY B 1 141 ? 8.617 9.141 -13.367 1 97 141 GLY B O 1
ATOM 2419 N N . GLU B 1 142 ? 7.09 9.508 -11.766 1 97.06 142 GLU B N 1
ATOM 2420 C CA . GLU B 1 142 ? 7.906 10.477 -11.047 1 97.06 142 GLU B CA 1
ATOM 2421 C C . GLU B 1 142 ? 8.719 9.805 -9.938 1 97.06 142 GLU B C 1
ATOM 2423 O O . GLU B 1 142 ? 8.5 8.633 -9.633 1 97.06 142 GLU B O 1
ATOM 2428 N N . SER B 1 143 ? 9.703 10.477 -9.508 1 97.88 143 SER B N 1
ATOM 2429 C CA . SER B 1 143 ? 10.5 10.023 -8.375 1 97.88 143 SER B CA 1
ATOM 2430 C C . SER B 1 143 ? 10.516 11.062 -7.258 1 97.88 143 SER B C 1
ATOM 2432 O O . SER B 1 143 ? 10.18 12.227 -7.48 1 97.88 143 SER B O 1
ATOM 2434 N N . SER B 1 144 ? 10.773 10.656 -6.098 1 98.31 144 SER B N 1
ATOM 2435 C CA . SER B 1 144 ? 10.883 11.539 -4.938 1 98.31 144 SER B CA 1
ATOM 2436 C C . SER B 1 144 ? 12.023 11.117 -4.02 1 98.31 144 SER B C 1
ATOM 2438 O O . SER B 1 144 ? 12.344 9.93 -3.936 1 98.31 144 SER B O 1
ATOM 2440 N N . ARG B 1 145 ? 12.609 12.164 -3.32 1 98.38 145 ARG B N 1
ATOM 2441 C CA . ARG B 1 145 ? 13.547 11.883 -2.238 1 98.38 145 ARG B CA 1
ATOM 2442 C C . ARG B 1 145 ? 12.82 11.352 -1.01 1 98.38 145 ARG B C 1
ATOM 2444 O O . ARG B 1 145 ? 11.734 11.828 -0.664 1 98.38 145 ARG B O 1
ATOM 2451 N N . ILE B 1 146 ? 13.438 10.336 -0.412 1 98.62 146 ILE B N 1
ATOM 2452 C CA . ILE B 1 146 ? 12.859 9.742 0.787 1 98.62 146 ILE B CA 1
ATOM 2453 C C . ILE B 1 146 ? 13.648 10.18 2.016 1 98.62 146 ILE B C 1
ATOM 2455 O O . ILE B 1 146 ? 14.883 10.125 2.018 1 98.62 146 ILE B O 1
ATOM 2459 N N . TYR B 1 147 ? 12.984 10.648 3.039 1 98.75 147 TYR B N 1
ATOM 2460 C CA . TYR B 1 147 ? 13.555 11 4.336 1 98.75 147 TYR B CA 1
ATOM 2461 C C . TYR B 1 147 ? 13 10.102 5.438 1 98.75 147 TYR B C 1
ATOM 2463 O O . TYR B 1 147 ? 11.812 9.766 5.434 1 98.75 147 TYR B O 1
ATOM 2471 N N . THR B 1 148 ? 13.836 9.711 6.324 1 98.69 148 THR B N 1
ATOM 2472 C CA . THR B 1 148 ? 13.453 8.844 7.43 1 98.69 148 THR B CA 1
ATOM 2473 C C . THR B 1 148 ? 13.922 9.422 8.758 1 98.69 148 THR B C 1
ATOM 2475 O O . THR B 1 148 ? 15.016 9.984 8.844 1 98.69 148 THR B O 1
ATOM 2478 N N . ARG B 1 149 ? 13.086 9.352 9.719 1 98.69 149 ARG B N 1
ATOM 2479 C CA . ARG B 1 149 ? 13.438 9.656 11.102 1 98.69 149 ARG B CA 1
ATOM 2480 C C . ARG B 1 149 ? 13.258 8.438 12 1 98.69 149 ARG B C 1
ATOM 2482 O O . ARG B 1 149 ? 12.188 7.828 12.023 1 98.69 149 ARG B O 1
ATOM 2489 N N . SER B 1 150 ? 14.336 8.039 12.742 1 98.19 150 SER B N 1
ATOM 2490 C CA . SER B 1 150 ? 14.242 6.984 13.75 1 98.19 150 SER B CA 1
ATOM 2491 C C . SER B 1 150 ? 13.562 7.484 15.016 1 98.19 150 SER B C 1
ATOM 2493 O O . SER B 1 150 ? 13.805 8.609 15.453 1 98.19 150 SER B O 1
ATOM 2495 N N . LEU B 1 151 ? 12.742 6.672 15.562 1 97.44 151 LEU B N 1
ATOM 2496 C CA . LEU B 1 151 ? 11.945 7.105 16.703 1 97.44 151 LEU B CA 1
ATOM 2497 C C . LEU B 1 151 ? 12.43 6.445 17.984 1 97.44 151 LEU B C 1
ATOM 2499 O O . LEU B 1 151 ? 12.844 5.285 17.969 1 97.44 151 LEU B O 1
#

Secondary structure (DSSP, 8-state):
-EEEEETTT-GGGHHHHHHHHHHHH--TTTHHHHHHHHHTTTT-SSS--EEEEEEETTEEEEEEEEES--SSS-TT---EEEEEEE-GGGTTSSHHHHHHHHHHHHHHHTT-SEEEEEES--SSGGGGT-EEEEEEE-TTS-EEEEEEEE-/-EEEEETTT-GGGHHHHHHHHHHHH--TTTHHHHHHHHHTTTT-SSS--EEEEEEETTEEEEEEEEES--SSS-TT---EEEEEEE-GGGTTSSHHHHHHHHHHHHHHHTT-SEEEEEES--SSGGGGT-EEEEEEE-TTS-EEEEEEEE-

Solvent-accessible surface area (backbone atoms only — not comparable to full-atom values): 16103 Å² total; per-residue (Å²): 98,82,42,77,42,48,31,51,83,38,62,88,42,42,67,59,50,38,51,52,50,35,73,75,69,41,51,91,49,26,42,63,26,47,43,52,27,60,60,42,21,46,82,33,88,43,87,32,23,40,41,35,37,30,29,46,71,86,37,77,47,31,34,35,34,37,32,45,61,84,53,46,23,54,43,36,54,60,39,23,53,40,75,72,46,60,40,77,93,56,56,94,71,55,54,65,59,51,52,51,52,50,50,51,52,53,43,41,72,72,70,40,58,45,41,30,35,68,42,87,75,74,83,59,54,51,82,74,59,28,39,82,74,49,73,37,27,23,80,85,50,48,70,36,42,28,30,39,25,80,99,98,83,44,78,41,47,31,50,82,38,59,89,41,42,65,62,49,36,51,51,51,36,73,76,68,41,50,91,49,26,42,63,25,49,44,52,28,59,59,40,20,46,81,32,87,45,88,32,22,40,40,37,36,30,28,47,71,86,37,77,47,31,34,34,34,38,32,45,60,85,52,46,23,54,43,37,53,60,40,24,52,40,77,72,47,59,41,76,94,57,57,94,71,54,55,65,57,53,53,51,52,50,51,51,51,52,43,42,73,72,69,40,56,44,43,30,34,68,42,87,76,74,84,60,55,50,81,75,59,29,40,82,74,48,75,37,26,24,80,87,50,49,69,35,41,28,31,40,25,81,98

pLDDT: mean 97.75, std 2.27, range [83.69, 98.94]

Radius of gyration: 19.82 Å; Cα contacts (8 Å, |Δi|>4): 629; chains: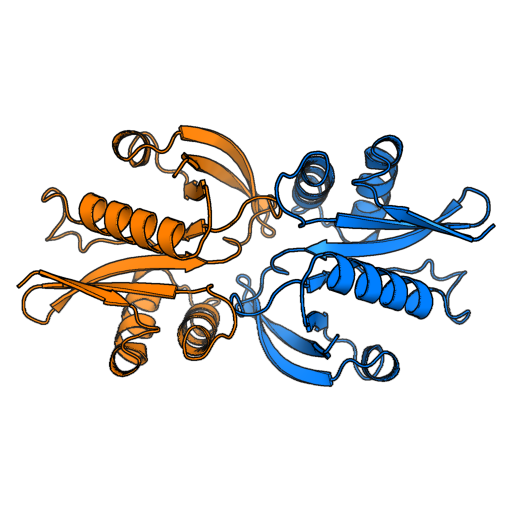 2; bounding box: 36×63×43 Å

Organism: Pectobacterium atrosepticum (strain SCRI 1043 / ATCC BAA-672) (NCBI:txid218491)

Nearest PDB structures (foldseek):
  1bo4-assembly1_B  TM=7.103E-01  e=1.745E-06  Serratia marcescens
  4xnh-assembly1_C  TM=7.135E-01  e=3.827E-06  Saccharomyces cerevisiae
  5hmn-assembly1_C  TM=6.874E-01  e=9.474E-06  uncultured bacterium
  4zbg-assembly1_A  TM=6.496E-01  e=1.734E-05  Brucella abortus str. 2308 A
  4yfj-assembly1_A  TM=6.671E-01  e=5.805E-05  Pseudomonas aeruginosa